Protein AF-A0A090HZE5-F1 (afdb_monomer_lite)

Secondary structure (DSSP, 8-state):
--HHHHHHHHHHHHHHHTTTS-HHHHHHHHHHHHHHHHHHHHHHHHHHHTT--HHHHHH--TT-HHHHHHHHHHHS----GGGSHHHHHHTGGG--HHHHHHHHHHHHHT--TTTHHHHTTTTHHHHHHGGGG-SSHHHHHHHHHHHHHHHTTS--SS-SSS-HHHHHHHHHHHHHHHH--S-SS-----HHHHHHHHHHHHHHHTTS---HHHHHHHH-TTS-EEETTHHHHHHHHHHHTTSPPPSTTEEEHHHHHHHTT---SHHHHHHHHHHHTT-

Foldseek 3Di:
DDLVVLLVLLVVLQVVQVVQAPSVLVLLQLLQLLVLQLLLLVLVVVCVVVVHDPVNLLPDDVVPVVVLVVSCVVSQFDFRSCLRLVNLVVCPVNRWPVSPLVRVVVGLVGGDPVCNLQAHCLCVSVNVCLCSCDVDRVSSRVSVVSSSVSSVPQPSNPPDQDDSLLSSSLSSVVVVVVVPPDDDQDDRDDPVNLLVVLVVLLVVCLPPDDDPVVVVLQPDLVAQAEDQAQVSVQSSVCSSVVHRDGSRRYDHVVSSCVSSCPPSHPVCVVVVVVVVVPD

Radius of gyration: 19.91 Å; chains: 1; bounding box: 54×41×53 Å

pLDDT: mean 74.25, std 17.81, range [28.12, 97.81]

Structure (mmCIF, N/CA/C/O backbone):
data_AF-A0A090HZE5-F1
#
_entry.id   AF-A0A090HZE5-F1
#
loop_
_atom_site.group_PDB
_atom_site.id
_atom_site.type_symbol
_atom_site.label_atom_id
_atom_site.label_alt_id
_atom_site.label_comp_id
_atom_site.label_asym_id
_atom_site.label_entity_id
_atom_site.label_seq_id
_atom_site.pdbx_PDB_ins_code
_atom_site.Cartn_x
_atom_site.Cartn_y
_atom_site.Cartn_z
_atom_site.occupancy
_atom_site.B_iso_or_equiv
_atom_site.auth_seq_id
_atom_site.auth_comp_id
_atom_site.auth_asym_id
_atom_site.auth_atom_id
_atom_site.pdbx_PDB_model_num
ATOM 1 N N . MET A 1 1 ? -8.170 -15.089 1.688 1.00 79.19 1 MET A N 1
ATOM 2 C CA . MET A 1 1 ? -7.071 -15.555 2.566 1.00 79.19 1 MET A CA 1
ATOM 3 C C . MET A 1 1 ? -7.445 -15.169 3.982 1.00 79.19 1 MET A C 1
ATOM 5 O O . MET A 1 1 ? -7.789 -14.020 4.181 1.00 79.19 1 MET A O 1
ATOM 9 N N . ASN A 1 2 ? -7.430 -16.083 4.950 1.00 84.62 2 ASN A N 1
ATOM 10 C CA . ASN A 1 2 ? -7.846 -15.730 6.315 1.00 84.62 2 ASN A CA 1
ATOM 11 C C . ASN A 1 2 ? -6.721 -15.022 7.108 1.00 84.62 2 ASN A C 1
ATOM 13 O O . ASN A 1 2 ? -5.552 -15.048 6.714 1.00 84.62 2 ASN A O 1
ATOM 17 N N . LYS A 1 3 ? -7.063 -14.429 8.264 1.00 81.06 3 LYS A N 1
ATOM 18 C CA . LYS A 1 3 ? -6.112 -13.715 9.144 1.00 81.06 3 LYS A CA 1
ATOM 19 C C . LYS A 1 3 ? -4.890 -14.553 9.547 1.00 81.06 3 LYS A C 1
ATOM 21 O O . LYS A 1 3 ? -3.784 -14.027 9.606 1.00 81.06 3 LYS A O 1
ATOM 26 N N . GLN A 1 4 ? -5.056 -15.857 9.785 1.00 84.38 4 GLN A N 1
ATOM 27 C CA . GLN A 1 4 ? -3.944 -16.746 10.154 1.00 84.38 4 GLN A CA 1
ATOM 28 C C . GLN A 1 4 ? -2.976 -16.973 8.985 1.00 84.38 4 GLN A C 1
ATOM 30 O O . GLN A 1 4 ? -1.761 -16.889 9.155 1.00 84.38 4 GLN A O 1
ATOM 35 N N . GLN A 1 5 ? -3.503 -17.209 7.783 1.00 85.50 5 GLN A N 1
ATOM 36 C CA . GLN A 1 5 ? -2.708 -17.341 6.559 1.00 85.50 5 GLN A CA 1
ATOM 37 C C . GLN A 1 5 ? -1.977 -16.034 6.221 1.00 85.50 5 GLN A C 1
ATOM 39 O O . GLN A 1 5 ? -0.821 -16.062 5.791 1.00 85.50 5 GLN A O 1
ATOM 44 N N . LEU A 1 6 ? -2.626 -14.890 6.459 1.00 84.25 6 LEU A N 1
ATOM 45 C CA . LEU A 1 6 ? -2.027 -13.569 6.299 1.00 84.25 6 LEU A CA 1
ATOM 46 C C . LEU A 1 6 ? -0.879 -13.341 7.282 1.00 84.25 6 LEU A C 1
ATOM 48 O O . LEU A 1 6 ? 0.218 -12.995 6.854 1.00 84.25 6 LEU A O 1
ATOM 52 N N . ALA A 1 7 ? -1.095 -13.623 8.568 1.00 82.25 7 ALA A N 1
ATOM 53 C CA . ALA A 1 7 ? -0.051 -13.579 9.587 1.00 82.25 7 ALA A CA 1
ATOM 54 C C . ALA A 1 7 ? 1.150 -14.469 9.218 1.00 82.25 7 ALA A C 1
ATOM 56 O O . ALA A 1 7 ? 2.285 -14.001 9.246 1.00 82.25 7 ALA A O 1
ATOM 57 N N . SER A 1 8 ? 0.908 -15.714 8.783 1.00 83.81 8 SER A N 1
ATOM 58 C CA . SER A 1 8 ? 1.975 -16.623 8.330 1.00 83.81 8 SER A CA 1
ATOM 59 C C . SER A 1 8 ? 2.759 -16.047 7.154 1.00 83.81 8 SER A C 1
ATOM 61 O O . SER A 1 8 ? 3.985 -16.055 7.168 1.00 83.81 8 SER A O 1
ATOM 63 N N . THR A 1 9 ? 2.067 -15.481 6.162 1.00 82.62 9 THR A N 1
ATOM 64 C CA . THR A 1 9 ? 2.709 -14.874 4.986 1.00 82.62 9 THR A CA 1
ATOM 65 C C . THR A 1 9 ? 3.598 -13.690 5.387 1.00 82.62 9 THR A C 1
ATOM 67 O O . THR A 1 9 ? 4.729 -13.561 4.913 1.00 82.62 9 THR A O 1
ATOM 70 N N . ILE A 1 10 ? 3.129 -12.842 6.306 1.00 79.56 10 ILE A N 1
ATOM 71 C CA . ILE A 1 10 ? 3.909 -11.715 6.835 1.00 79.56 10 ILE A CA 1
ATOM 72 C C . ILE A 1 10 ? 5.110 -12.216 7.656 1.00 79.56 10 ILE A C 1
ATOM 74 O O . ILE A 1 10 ? 6.215 -11.687 7.522 1.00 79.56 10 ILE A O 1
ATOM 78 N N . TRP A 1 11 ? 4.928 -13.260 8.470 1.00 79.06 11 TRP A N 1
ATOM 79 C CA . TRP A 1 11 ? 5.998 -13.873 9.264 1.00 79.06 11 TRP A CA 1
ATOM 80 C C . TRP A 1 11 ? 7.085 -14.511 8.397 1.00 79.06 11 TRP A C 1
ATOM 82 O O . TRP A 1 11 ? 8.272 -14.279 8.625 1.00 79.06 11 TRP A O 1
ATOM 92 N N . GLU A 1 12 ? 6.693 -15.274 7.374 1.00 78.06 12 GLU A N 1
ATOM 93 C CA . GLU A 1 12 ? 7.595 -15.843 6.365 1.00 78.06 12 GLU A CA 1
ATOM 94 C C . GLU A 1 12 ? 8.448 -14.745 5.727 1.00 78.06 12 GLU A C 1
ATOM 96 O O . GLU A 1 12 ? 9.670 -14.880 5.627 1.00 78.06 12 GLU 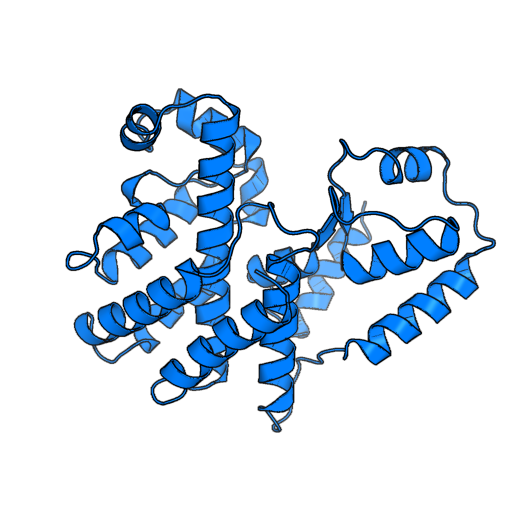A O 1
ATOM 101 N N . SER A 1 13 ? 7.806 -13.628 5.378 1.00 74.69 13 SER A N 1
ATOM 102 C CA . SER A 1 13 ? 8.481 -12.459 4.817 1.00 74.69 13 SER A CA 1
ATOM 103 C C . SER A 1 13 ? 9.531 -11.894 5.769 1.00 74.69 13 SER A C 1
ATOM 105 O O . SER A 1 13 ? 10.680 -11.668 5.382 1.00 74.69 13 SER A O 1
ATOM 107 N N . ALA A 1 14 ? 9.149 -11.725 7.038 1.00 70.44 14 ALA A N 1
ATOM 108 C CA . ALA A 1 14 ? 10.021 -11.189 8.073 1.00 70.44 14 ALA A CA 1
ATOM 109 C C . ALA A 1 14 ? 11.241 -12.079 8.319 1.00 70.44 14 ALA A C 1
ATOM 111 O O . ALA A 1 14 ? 12.367 -11.584 8.386 1.00 70.44 14 ALA A O 1
ATOM 112 N N . ASN A 1 15 ? 11.048 -13.395 8.387 1.00 74.25 15 ASN A N 1
ATOM 113 C CA . ASN A 1 15 ? 12.137 -14.334 8.644 1.00 74.25 15 ASN A CA 1
ATOM 114 C C . ASN A 1 15 ? 13.168 -14.381 7.513 1.00 74.25 15 ASN A C 1
ATOM 116 O O . ASN A 1 15 ? 14.365 -14.457 7.790 1.00 74.25 15 ASN A O 1
ATOM 120 N N . GLN A 1 16 ? 12.741 -14.295 6.249 1.00 71.50 16 GLN A N 1
ATOM 121 C CA . GLN A 1 16 ? 13.677 -14.290 5.118 1.00 71.50 16 GLN A CA 1
ATOM 122 C C . GLN A 1 16 ? 14.602 -13.065 5.129 1.00 71.50 16 GLN A C 1
ATOM 124 O O . GLN A 1 16 ? 15.769 -13.156 4.735 1.00 71.50 16 GLN A O 1
ATOM 129 N N . MET A 1 17 ? 14.096 -11.931 5.609 1.00 67.81 17 MET A N 1
ATOM 130 C CA . MET A 1 17 ? 14.794 -10.646 5.586 1.00 67.81 17 MET A CA 1
ATOM 131 C C . MET A 1 17 ? 15.622 -10.376 6.851 1.00 67.81 17 MET A C 1
ATOM 133 O O . MET A 1 17 ? 16.654 -9.709 6.770 1.00 67.81 17 MET A O 1
ATOM 137 N N . ARG A 1 18 ? 15.253 -10.975 7.994 1.00 63.84 18 ARG A N 1
ATOM 138 C CA . ARG A 1 18 ? 15.929 -10.810 9.298 1.00 63.84 18 ARG A CA 1
ATOM 139 C C . ARG A 1 18 ? 17.399 -11.249 9.314 1.00 63.84 18 ARG A C 1
ATOM 141 O O . ARG A 1 18 ? 18.150 -10.824 10.180 1.00 63.84 18 ARG A O 1
ATOM 148 N N . SER A 1 19 ? 17.822 -12.086 8.366 1.00 62.78 19 SER A N 1
ATOM 149 C CA . SER A 1 19 ? 19.229 -12.500 8.234 1.00 62.78 19 SER A CA 1
ATOM 150 C C . SER A 1 19 ? 20.140 -11.432 7.614 1.00 62.78 19 SER A C 1
ATOM 152 O O . SER A 1 19 ? 21.358 -11.591 7.640 1.00 62.78 19 SER A O 1
ATOM 154 N N . LYS A 1 20 ? 19.570 -10.370 7.026 1.00 63.84 20 LYS A N 1
ATOM 155 C CA . LYS A 1 20 ? 20.299 -9.395 6.195 1.00 63.84 20 LYS A CA 1
ATOM 156 C C . LYS A 1 20 ? 20.128 -7.947 6.638 1.00 63.84 20 LYS A C 1
ATOM 158 O O . LYS A 1 20 ? 20.950 -7.120 6.268 1.00 63.84 20 LYS A O 1
ATOM 163 N N . ILE A 1 21 ? 19.057 -7.649 7.368 1.00 67.75 21 ILE A N 1
ATOM 164 C CA . ILE A 1 21 ? 18.665 -6.298 7.775 1.00 67.75 21 ILE A CA 1
ATOM 165 C C . ILE A 1 21 ? 18.292 -6.344 9.256 1.00 67.75 21 ILE A C 1
ATOM 167 O O . ILE A 1 21 ? 17.693 -7.324 9.714 1.00 67.75 21 ILE A O 1
ATOM 171 N N . GLU A 1 22 ? 18.629 -5.295 10.008 1.00 65.00 22 GLU A N 1
ATOM 172 C CA . GLU A 1 22 ? 18.158 -5.160 11.385 1.00 65.00 22 GLU A CA 1
ATOM 173 C C . GLU A 1 22 ? 16.622 -5.173 11.435 1.00 65.00 22 GLU A C 1
ATOM 175 O O . GLU A 1 22 ? 15.941 -4.574 10.601 1.00 65.00 22 GLU A O 1
ATOM 180 N N . ALA A 1 23 ? 16.050 -5.854 12.435 1.00 61.22 23 ALA A N 1
ATOM 181 C CA . ALA A 1 23 ? 14.599 -6.040 12.531 1.00 61.22 23 ALA A CA 1
ATOM 182 C C . ALA A 1 23 ? 13.823 -4.709 12.527 1.00 61.22 23 ALA A C 1
ATOM 184 O O . ALA A 1 23 ? 12.743 -4.635 11.948 1.00 61.22 23 ALA A O 1
ATOM 185 N N . ARG A 1 24 ? 14.395 -3.653 13.118 1.00 62.69 24 ARG A N 1
ATOM 186 C CA . ARG A 1 24 ? 13.799 -2.313 13.156 1.00 62.69 24 ARG A CA 1
ATOM 187 C C . ARG A 1 24 ? 13.670 -1.690 11.768 1.00 62.69 24 ARG A C 1
ATOM 189 O O . ARG A 1 24 ? 12.606 -1.193 11.433 1.00 62.69 24 ARG A O 1
ATOM 196 N N . GLU A 1 25 ? 14.718 -1.766 10.956 1.00 67.62 25 GLU A N 1
ATOM 197 C CA . GLU A 1 25 ? 14.717 -1.193 9.605 1.00 67.62 25 GLU A CA 1
ATOM 198 C C . GLU A 1 25 ? 13.803 -1.987 8.666 1.00 67.62 25 GLU A C 1
ATOM 200 O O . GLU A 1 25 ? 13.153 -1.426 7.787 1.00 67.62 25 GLU A O 1
ATOM 205 N N . TYR A 1 26 ? 13.683 -3.299 8.896 1.00 71.44 26 TYR A N 1
ATOM 206 C CA . TYR A 1 26 ? 12.757 -4.142 8.152 1.00 71.44 26 TYR A CA 1
ATOM 207 C C . TYR A 1 26 ? 11.291 -3.696 8.286 1.00 71.44 26 TYR A C 1
ATOM 209 O O . TYR A 1 26 ? 10.578 -3.745 7.283 1.00 71.44 26 TYR A O 1
ATOM 217 N N . LYS A 1 27 ? 10.856 -3.235 9.475 1.00 72.19 27 LYS A N 1
ATOM 218 C CA . LYS A 1 27 ? 9.498 -2.701 9.719 1.00 72.19 27 LYS A CA 1
ATOM 219 C C . LYS A 1 27 ? 9.140 -1.629 8.695 1.00 72.19 27 LYS A C 1
ATOM 221 O O . LYS A 1 27 ? 8.096 -1.714 8.051 1.00 72.19 27 LYS A O 1
ATOM 226 N N . ASP A 1 28 ? 10.030 -0.661 8.531 1.00 72.06 28 ASP A N 1
ATOM 227 C CA . ASP A 1 28 ? 9.786 0.505 7.691 1.00 72.06 28 ASP A CA 1
ATOM 228 C C . ASP A 1 28 ? 9.716 0.109 6.207 1.00 72.06 28 ASP A C 1
ATOM 230 O O . ASP A 1 28 ? 8.887 0.629 5.458 1.00 72.06 28 ASP A O 1
ATOM 234 N N . PHE A 1 29 ? 10.505 -0.892 5.790 1.00 79.00 29 PHE A N 1
ATOM 235 C CA . PHE A 1 29 ? 10.454 -1.432 4.429 1.00 79.00 29 PHE A CA 1
ATOM 236 C C . PHE A 1 29 ? 9.165 -2.176 4.131 1.00 79.00 29 PHE A C 1
ATOM 238 O O . PHE A 1 29 ? 8.492 -1.865 3.147 1.00 79.00 29 PHE A O 1
ATOM 245 N N . ILE A 1 30 ? 8.821 -3.174 4.949 1.00 80.25 30 ILE A N 1
ATOM 246 C CA . ILE A 1 30 ? 7.638 -3.990 4.677 1.00 80.25 30 ILE A CA 1
ATOM 247 C C . ILE A 1 30 ? 6.372 -3.135 4.705 1.00 80.25 30 ILE A C 1
ATOM 249 O O . ILE A 1 30 ? 5.533 -3.295 3.824 1.00 80.25 30 ILE A O 1
ATOM 253 N N . LEU A 1 31 ? 6.265 -2.190 5.644 1.00 78.06 31 LEU A N 1
ATOM 254 C CA . LEU A 1 31 ? 5.149 -1.253 5.675 1.00 78.06 31 LEU A CA 1
ATOM 255 C C . LEU A 1 31 ? 5.122 -0.411 4.395 1.00 78.06 31 LEU A C 1
ATOM 257 O O . LEU A 1 31 ? 4.125 -0.449 3.678 1.00 78.06 31 LEU A O 1
ATOM 261 N N . GLY A 1 32 ? 6.221 0.256 4.036 1.00 83.81 32 GLY A N 1
ATOM 262 C CA . GLY A 1 32 ? 6.264 1.086 2.831 1.00 83.81 32 GLY A CA 1
ATOM 263 C C . GLY A 1 32 ? 5.839 0.340 1.556 1.00 83.81 32 GLY A C 1
ATOM 264 O O . GLY A 1 32 ? 4.992 0.828 0.811 1.00 83.81 32 GLY A O 1
ATOM 265 N N . PHE A 1 33 ? 6.353 -0.875 1.327 1.00 89.31 33 PHE A N 1
ATOM 266 C CA . PHE A 1 33 ? 5.977 -1.678 0.154 1.00 89.31 33 PHE A CA 1
ATOM 267 C C . PHE A 1 33 ? 4.519 -2.156 0.186 1.00 89.31 33 PHE A C 1
ATOM 269 O O . PHE A 1 33 ? 3.863 -2.195 -0.856 1.00 89.31 33 PHE A O 1
ATOM 276 N N . ILE A 1 34 ? 4.000 -2.532 1.358 1.00 86.19 34 ILE A N 1
ATOM 277 C CA . ILE A 1 34 ? 2.600 -2.949 1.510 1.00 86.19 34 ILE A CA 1
ATOM 278 C C . ILE A 1 34 ? 1.661 -1.779 1.238 1.00 86.19 34 ILE A C 1
ATOM 280 O O . ILE A 1 34 ? 0.638 -1.960 0.576 1.00 86.19 34 ILE A O 1
ATOM 284 N N . PHE A 1 35 ? 2.016 -0.586 1.705 1.00 84.81 35 PHE A N 1
ATOM 285 C CA . PHE A 1 35 ? 1.233 0.608 1.438 1.00 84.81 35 PHE A CA 1
ATOM 286 C C . PHE A 1 35 ? 1.238 0.987 -0.030 1.00 84.81 35 PHE A C 1
ATOM 288 O O . PHE A 1 35 ? 0.184 1.244 -0.601 1.00 84.81 35 PHE A O 1
ATOM 295 N N . TYR A 1 36 ? 2.415 0.953 -0.657 1.00 91.81 36 TYR A N 1
ATOM 296 C CA . TYR A 1 36 ? 2.532 1.220 -2.081 1.00 91.81 36 TYR A CA 1
ATOM 297 C C . TYR A 1 36 ? 1.657 0.255 -2.892 1.00 91.81 36 TYR A C 1
ATOM 299 O O . TYR A 1 36 ? 0.896 0.681 -3.759 1.00 91.81 36 TYR A O 1
ATOM 307 N N . LYS A 1 37 ? 1.672 -1.043 -2.546 1.00 91.50 37 LYS A N 1
ATOM 308 C CA . LYS A 1 37 ? 0.746 -2.025 -3.131 1.00 91.50 37 LYS A CA 1
ATOM 309 C C . LYS A 1 37 ? -0.714 -1.643 -2.898 1.00 91.50 37 LYS A C 1
ATOM 311 O O . LYS A 1 37 ? -1.510 -1.751 -3.821 1.00 91.50 37 LYS A O 1
ATOM 316 N N . TYR A 1 38 ? -1.078 -1.233 -1.685 1.00 86.94 38 TYR A N 1
ATOM 317 C CA . TYR A 1 38 ? -2.448 -0.833 -1.372 1.00 86.94 38 TYR A CA 1
ATOM 318 C C . TYR A 1 38 ? -2.918 0.342 -2.243 1.00 86.94 38 TYR A C 1
ATOM 320 O O . TYR A 1 38 ? -4.012 0.262 -2.801 1.00 86.94 38 TYR A O 1
ATOM 328 N N . LEU A 1 39 ? -2.097 1.388 -2.394 1.00 88.94 39 LEU A N 1
ATOM 329 C CA . LEU A 1 39 ? -2.416 2.532 -3.253 1.00 88.94 39 LEU A CA 1
ATOM 330 C C . LEU A 1 39 ? -2.537 2.106 -4.720 1.00 88.94 39 LEU A C 1
ATOM 332 O O . LEU A 1 39 ? -3.559 2.352 -5.354 1.00 88.94 39 LEU A O 1
ATOM 336 N N . SER A 1 40 ? -1.553 1.357 -5.219 1.00 93.44 40 SER A N 1
ATOM 337 C CA . SER A 1 40 ? -1.561 0.842 -6.590 1.00 93.44 40 SER A CA 1
ATOM 338 C C . SER A 1 40 ? -2.791 -0.032 -6.884 1.00 93.44 40 SER A C 1
ATOM 340 O O . SER A 1 40 ? -3.460 0.156 -7.897 1.00 93.44 40 SER A O 1
ATOM 342 N N . ASP A 1 41 ? -3.165 -0.940 -5.979 1.00 89.69 41 ASP A N 1
ATOM 343 C CA . ASP A 1 41 ? -4.353 -1.788 -6.140 1.00 89.69 41 ASP A CA 1
ATOM 344 C C . ASP A 1 41 ? -5.666 -0.996 -5.987 1.00 89.69 41 ASP A C 1
ATOM 346 O O . ASP A 1 41 ? -6.689 -1.359 -6.577 1.00 89.69 41 ASP A O 1
ATOM 350 N N . LYS A 1 42 ? -5.687 0.068 -5.170 1.00 86.56 42 LYS A N 1
ATOM 351 C CA . LYS A 1 42 ? -6.835 0.985 -5.066 1.00 86.56 42 LYS A CA 1
ATOM 352 C C . LYS A 1 42 ? -7.052 1.712 -6.391 1.00 86.56 42 LYS A C 1
ATOM 354 O O . LYS A 1 42 ? -8.184 1.738 -6.868 1.00 86.56 42 LYS A O 1
ATOM 359 N N . GLU A 1 43 ? -5.988 2.210 -7.005 1.00 91.56 43 GLU A N 1
ATOM 360 C CA . GLU A 1 43 ? -6.046 2.887 -8.299 1.00 91.56 43 GLU A CA 1
ATOM 361 C C . GLU A 1 43 ? -6.486 1.945 -9.430 1.00 91.56 43 GLU A C 1
ATOM 363 O O . GLU A 1 43 ? -7.441 2.238 -10.145 1.00 91.56 43 GLU A O 1
ATOM 368 N N . VAL A 1 44 ? -5.925 0.733 -9.509 1.00 91.12 44 VAL A N 1
ATOM 369 C CA . VAL A 1 44 ? -6.365 -0.273 -10.496 1.00 91.12 44 VAL A CA 1
ATOM 370 C C . VAL A 1 44 ? -7.845 -0.636 -10.325 1.00 91.12 44 VAL A C 1
ATOM 372 O O . VAL A 1 44 ? -8.556 -0.853 -11.308 1.00 91.12 44 VAL A O 1
ATOM 375 N N . ARG A 1 45 ? -8.347 -0.713 -9.086 1.00 87.88 45 ARG A N 1
ATOM 376 C CA . ARG A 1 45 ? -9.784 -0.927 -8.839 1.00 87.88 45 ARG A CA 1
ATOM 377 C C . ARG A 1 45 ? -10.624 0.266 -9.260 1.00 87.88 45 ARG A C 1
ATOM 379 O O . ARG A 1 45 ? -11.719 0.055 -9.774 1.00 87.88 45 ARG A O 1
ATOM 386 N N . PHE A 1 46 ? -10.129 1.482 -9.058 1.00 87.00 46 PHE A N 1
ATOM 387 C CA . PHE A 1 46 ? -10.785 2.687 -9.543 1.00 87.00 46 PHE A CA 1
ATOM 388 C C . PHE A 1 46 ? -10.891 2.671 -11.074 1.00 87.00 46 PHE A C 1
ATOM 390 O O . PHE A 1 46 ? -11.984 2.851 -11.599 1.00 87.00 46 PHE A O 1
ATOM 397 N N . PHE A 1 47 ? -9.826 2.317 -11.797 1.00 90.19 47 PHE A N 1
ATOM 398 C CA . PHE A 1 47 ? -9.890 2.159 -13.257 1.00 90.19 47 PHE A CA 1
ATOM 399 C C . PHE A 1 47 ? -10.931 1.121 -13.683 1.00 90.19 47 PHE A C 1
ATOM 401 O O . PHE A 1 47 ? -11.783 1.388 -14.532 1.00 90.19 47 PHE A O 1
ATOM 408 N N . LYS A 1 48 ? -10.933 -0.046 -13.031 1.00 88.88 48 LYS A N 1
ATOM 409 C CA . LYS A 1 48 ? -11.911 -1.106 -13.311 1.00 88.88 48 LYS A CA 1
ATOM 410 C C . LYS A 1 48 ? -13.347 -0.686 -13.003 1.00 88.88 48 LYS A C 1
ATOM 412 O O . LYS A 1 48 ? -14.246 -1.047 -13.756 1.00 88.88 48 LYS A O 1
ATOM 417 N N . SER A 1 49 ? -13.587 0.076 -11.934 1.00 87.00 49 SER A N 1
ATOM 418 C CA . SER A 1 49 ? -14.934 0.555 -11.589 1.00 87.00 49 SER A CA 1
ATOM 419 C C . SER A 1 49 ? -15.456 1.608 -12.570 1.00 87.00 49 SER A C 1
ATOM 421 O O . SER A 1 49 ? -16.667 1.754 -12.721 1.00 87.00 49 SER A O 1
ATOM 423 N N . LYS A 1 50 ? -14.554 2.291 -13.284 1.00 89.50 50 LYS A N 1
ATOM 424 C CA . LYS A 1 50 ? -14.869 3.173 -14.415 1.00 89.50 50 LYS A CA 1
ATOM 425 C C . LYS A 1 50 ? -14.990 2.436 -15.753 1.00 89.50 50 LYS A C 1
ATOM 427 O O . LYS A 1 50 ? -15.299 3.067 -16.755 1.00 89.50 50 LYS A O 1
ATOM 432 N N . GLY A 1 51 ? -14.804 1.115 -15.766 1.00 88.56 51 GLY A N 1
ATOM 433 C CA . GLY A 1 51 ? -14.976 0.277 -16.952 1.00 88.56 51 GLY A CA 1
ATOM 434 C C . GLY A 1 51 ? -13.785 0.272 -17.909 1.00 88.56 51 GLY A C 1
ATOM 435 O O . GLY A 1 51 ? -13.946 -0.177 -19.040 1.00 88.56 51 GLY A O 1
ATOM 436 N N . LEU A 1 52 ? -12.608 0.742 -17.479 1.00 88.25 52 LEU A N 1
ATOM 437 C CA . LEU A 1 52 ? -11.412 0.716 -18.318 1.00 88.25 52 LEU A CA 1
ATOM 438 C C . LEU A 1 52 ? -10.944 -0.719 -18.562 1.00 88.25 52 LEU A C 1
ATOM 440 O O . LEU A 1 52 ? -10.907 -1.551 -17.645 1.00 88.25 52 LEU A O 1
ATOM 444 N N . SER A 1 53 ? -10.548 -0.989 -19.803 1.00 90.12 53 SER A N 1
ATOM 445 C CA . SER A 1 53 ? -9.903 -2.239 -20.174 1.00 90.12 53 SER A CA 1
ATOM 446 C C . SER A 1 53 ? -8.451 -2.274 -19.691 1.00 90.12 53 SER A C 1
ATOM 448 O O . SER A 1 53 ? -7.865 -1.274 -19.277 1.00 90.12 53 SER A O 1
ATOM 450 N N . GLN A 1 54 ? -7.839 -3.456 -19.751 1.00 86.44 54 GLN A N 1
ATOM 451 C CA . GLN A 1 54 ? -6.421 -3.603 -19.430 1.00 86.44 54 GLN A CA 1
ATOM 452 C C . GLN A 1 54 ? -5.531 -2.799 -20.396 1.00 86.44 54 GLN A C 1
ATOM 454 O O . GLN A 1 54 ? -4.486 -2.317 -19.974 1.00 86.44 54 GLN A O 1
ATOM 459 N N . GLU A 1 55 ? -5.942 -2.661 -21.660 1.00 87.69 55 GLU A N 1
ATOM 460 C CA . GLU A 1 55 ? -5.216 -1.910 -22.693 1.00 87.69 55 GLU A CA 1
ATOM 461 C C . GLU A 1 55 ? -5.253 -0.406 -22.406 1.00 87.69 55 GLU A C 1
ATOM 463 O O . GLU A 1 55 ? -4.207 0.239 -22.436 1.00 87.69 55 GLU A O 1
ATOM 468 N N . ASP A 1 56 ? -6.416 0.114 -22.001 1.00 86.75 56 ASP A N 1
ATOM 469 C CA . ASP A 1 56 ? -6.568 1.523 -21.616 1.00 86.75 56 ASP A CA 1
ATOM 470 C C . ASP A 1 56 ? -5.652 1.861 -20.431 1.00 86.75 56 ASP A C 1
ATOM 472 O O . ASP A 1 56 ? -4.891 2.826 -20.473 1.00 86.75 56 ASP A O 1
ATOM 476 N N . ILE A 1 57 ? -5.644 1.003 -19.402 1.00 86.69 57 ILE A N 1
ATOM 477 C CA . ILE A 1 57 ? -4.797 1.172 -18.209 1.00 86.69 57 ILE A CA 1
ATOM 478 C C . ILE A 1 57 ? -3.308 1.203 -18.571 1.00 86.69 57 ILE A C 1
ATOM 480 O O . ILE A 1 57 ? -2.554 1.937 -17.944 1.00 86.69 57 ILE A O 1
ATOM 484 N N . ILE A 1 58 ? -2.874 0.418 -19.563 1.00 88.19 58 ILE A N 1
ATOM 485 C CA . ILE A 1 58 ? -1.472 0.399 -20.014 1.00 88.19 58 ILE A CA 1
ATOM 486 C C . ILE A 1 58 ? -1.086 1.719 -20.685 1.00 88.19 58 ILE A C 1
ATOM 488 O O . ILE A 1 58 ? 0.054 2.161 -20.546 1.00 88.19 58 ILE A O 1
ATOM 492 N N . SER A 1 59 ? -2.014 2.332 -21.422 1.00 85.38 59 SER A N 1
ATOM 493 C CA . SER A 1 59 ? -1.762 3.587 -22.137 1.00 85.38 59 SER A CA 1
ATOM 494 C C . SER A 1 59 ? -1.775 4.831 -21.250 1.00 85.38 59 SER A C 1
ATOM 496 O O . SER A 1 59 ? -1.218 5.851 -21.644 1.00 85.38 59 SER A O 1
ATOM 498 N N . ILE A 1 60 ? -2.364 4.742 -20.056 1.00 83.06 60 ILE A N 1
ATOM 499 C CA . ILE A 1 60 ? -2.500 5.870 -19.135 1.00 83.06 60 ILE A CA 1
ATOM 500 C C . ILE A 1 60 ? -1.164 6.177 -18.449 1.00 83.06 60 ILE A C 1
ATOM 502 O O . ILE A 1 60 ? -0.559 5.340 -17.768 1.00 83.06 60 ILE A O 1
ATOM 506 N N . ASN A 1 61 ? -0.721 7.417 -18.616 1.00 85.25 61 ASN A N 1
ATOM 507 C CA . ASN A 1 61 ? 0.489 7.966 -18.022 1.00 85.25 61 ASN A CA 1
ATOM 508 C C . ASN A 1 61 ? 0.265 9.439 -17.632 1.00 85.25 61 ASN A C 1
ATOM 510 O O . ASN A 1 61 ? -0.854 9.940 -17.694 1.00 85.25 61 ASN A O 1
ATOM 514 N N . GLU A 1 62 ? 1.322 10.109 -17.180 1.00 79.19 62 GLU A N 1
ATOM 515 C CA . GLU A 1 62 ? 1.251 11.494 -16.695 1.00 79.19 62 GLU A CA 1
ATOM 516 C C . GLU A 1 62 ? 0.948 12.518 -17.799 1.00 79.19 62 GLU A C 1
ATOM 518 O O . GLU A 1 62 ? 0.430 13.589 -17.489 1.00 79.19 62 GLU A O 1
ATOM 523 N N . ASP A 1 63 ? 1.222 12.181 -19.064 1.00 82.38 63 ASP A N 1
ATOM 524 C CA . ASP A 1 63 ? 0.970 13.043 -20.224 1.00 82.38 63 ASP A CA 1
ATOM 525 C C . ASP A 1 63 ? -0.518 13.062 -20.626 1.00 82.38 63 ASP A C 1
ATOM 527 O O . ASP A 1 63 ? -0.955 13.954 -21.356 1.00 82.38 63 ASP A O 1
ATOM 531 N N . ASP A 1 64 ? -1.320 12.105 -20.142 1.00 83.38 64 ASP A N 1
ATOM 532 C CA . ASP A 1 64 ? -2.783 12.151 -20.230 1.00 83.38 64 ASP A CA 1
ATOM 533 C C . ASP A 1 64 ? -3.327 13.078 -19.130 1.00 83.38 64 ASP A C 1
ATOM 535 O O . ASP A 1 64 ? -3.877 12.630 -18.121 1.00 83.38 64 ASP A O 1
ATOM 539 N N . GLU A 1 65 ? -3.095 14.389 -19.288 1.00 81.56 65 GLU A N 1
ATOM 540 C CA . GLU A 1 65 ? -3.378 15.391 -18.250 1.00 81.56 65 GLU A CA 1
ATOM 541 C C . GLU A 1 65 ? -4.827 15.327 -17.753 1.00 81.56 65 GLU A C 1
ATOM 543 O O . GLU A 1 65 ? -5.053 15.381 -16.545 1.00 81.56 65 GLU A O 1
ATOM 548 N N . GLU A 1 66 ? -5.797 15.156 -18.658 1.00 83.69 66 GLU A N 1
ATOM 549 C CA . GLU A 1 66 ? -7.221 15.115 -18.314 1.00 83.69 66 GLU A CA 1
ATOM 550 C C . GLU A 1 66 ? -7.546 13.898 -17.440 1.00 83.69 66 GLU A C 1
ATOM 552 O O . GLU A 1 66 ? -8.193 14.027 -16.392 1.00 83.69 66 GLU A O 1
ATOM 557 N N . TYR A 1 67 ? -7.068 12.711 -17.823 1.00 83.25 67 TYR A N 1
ATOM 558 C CA . TYR A 1 67 ? -7.350 11.503 -17.059 1.00 83.25 67 TYR A CA 1
ATOM 559 C C . TYR A 1 67 ? -6.533 11.439 -15.764 1.00 83.25 67 TYR A C 1
ATOM 561 O O . TYR A 1 67 ? -7.077 11.118 -14.704 1.00 83.25 67 TYR A O 1
ATOM 569 N N . ALA A 1 68 ? -5.249 11.797 -15.807 1.00 85.81 68 ALA A N 1
ATOM 570 C CA . ALA A 1 68 ? -4.398 11.851 -14.625 1.00 85.81 68 ALA A CA 1
ATOM 571 C C . ALA A 1 68 ? -4.938 12.859 -13.595 1.00 85.81 68 ALA A C 1
ATOM 573 O O . ALA A 1 68 ? -4.979 12.561 -12.399 1.00 85.81 68 ALA A O 1
ATOM 574 N N . GLU A 1 69 ? -5.429 14.023 -14.035 1.00 88.00 69 GLU A N 1
ATOM 575 C CA . GLU A 1 69 ? -6.088 15.000 -13.162 1.00 88.00 69 GLU A CA 1
ATOM 576 C C . GLU A 1 69 ? -7.404 14.461 -12.596 1.00 88.00 69 GLU A C 1
ATOM 578 O O . GLU A 1 69 ? -7.662 14.596 -11.397 1.00 88.00 69 GLU A O 1
ATOM 583 N N . TYR A 1 70 ? -8.215 13.779 -13.407 1.00 88.00 70 TYR A N 1
ATOM 584 C CA . TYR A 1 70 ? -9.428 13.127 -12.920 1.00 88.00 70 TYR A CA 1
ATOM 585 C C . TYR A 1 70 ? -9.132 12.120 -11.799 1.00 88.00 70 TYR A C 1
ATOM 587 O O . TYR A 1 70 ? -9.821 12.104 -10.775 1.00 88.00 70 TYR A O 1
ATOM 595 N N . VAL A 1 71 ? -8.092 11.301 -11.953 1.00 88.31 71 VAL A N 1
ATOM 596 C CA . VAL A 1 71 ? -7.693 10.309 -10.944 1.00 88.31 71 VAL A CA 1
ATOM 597 C C . VAL A 1 71 ? -7.175 10.996 -9.684 1.00 88.31 71 VAL A C 1
ATOM 599 O O . VAL A 1 71 ? -7.654 10.679 -8.591 1.00 88.31 71 VAL A O 1
ATOM 602 N N . ARG A 1 72 ? -6.300 11.999 -9.827 1.00 88.06 72 ARG A N 1
ATOM 603 C CA . ARG A 1 72 ? -5.807 12.835 -8.720 1.00 88.06 72 ARG A CA 1
ATOM 604 C C . ARG A 1 72 ? -6.947 13.474 -7.928 1.00 88.06 72 ARG A C 1
ATOM 606 O O . ARG A 1 72 ? -6.945 13.395 -6.705 1.00 88.06 72 ARG A O 1
ATOM 613 N N . ASN A 1 73 ? -7.972 13.993 -8.597 1.00 83.12 73 ASN A N 1
ATOM 614 C CA . ASN A 1 73 ? -9.136 14.595 -7.943 1.00 83.12 73 ASN A CA 1
ATOM 615 C C . ASN A 1 73 ? -9.989 13.589 -7.149 1.00 83.12 73 ASN A C 1
ATOM 617 O O . ASN A 1 73 ? -10.657 13.970 -6.190 1.00 83.12 73 ASN A O 1
ATOM 621 N N . ASN A 1 74 ? -9.993 12.309 -7.535 1.00 82.19 74 ASN A N 1
ATOM 622 C CA . ASN A 1 74 ? -10.800 11.277 -6.873 1.00 82.19 74 ASN A CA 1
ATOM 623 C C . ASN A 1 74 ? -10.020 10.492 -5.805 1.00 82.19 74 ASN A C 1
ATOM 625 O O . ASN A 1 74 ? -10.606 10.058 -4.813 1.00 82.19 74 ASN A O 1
ATOM 629 N N . LEU A 1 75 ? -8.721 10.263 -6.010 1.00 82.19 75 LEU A N 1
ATOM 630 C CA . LEU A 1 75 ? -7.882 9.434 -5.136 1.00 82.19 75 LEU A CA 1
ATOM 631 C C . LEU A 1 75 ? -6.846 10.236 -4.337 1.00 82.19 75 LEU A C 1
ATOM 633 O O . LEU A 1 75 ? -6.312 9.721 -3.352 1.00 82.19 75 LEU A O 1
ATOM 637 N N . GLY A 1 76 ? -6.577 11.478 -4.740 1.00 83.00 76 GLY A N 1
ATOM 638 C CA . GLY A 1 76 ? -5.566 12.376 -4.181 1.00 83.00 76 GLY A CA 1
ATOM 639 C C . GLY A 1 76 ? -4.151 12.172 -4.728 1.00 83.00 76 GLY A C 1
ATOM 640 O O . GLY A 1 76 ? -3.255 12.941 -4.393 1.00 83.00 76 GLY A O 1
ATOM 641 N N . TYR A 1 77 ? -3.942 11.156 -5.563 1.00 90.50 77 TYR A N 1
ATOM 642 C CA . TYR A 1 77 ? -2.677 10.827 -6.219 1.00 90.50 77 TYR A CA 1
ATOM 643 C C . TYR A 1 77 ? -2.946 10.130 -7.556 1.00 90.50 77 TYR A C 1
ATOM 645 O O . TYR A 1 77 ? -4.084 9.755 -7.844 1.00 90.50 77 TYR A O 1
ATOM 653 N N . PHE A 1 78 ? -1.888 9.932 -8.336 1.00 94.88 78 PHE A N 1
ATOM 654 C CA . PHE A 1 78 ? -1.890 9.116 -9.545 1.00 94.88 78 PHE A CA 1
ATOM 655 C C . PHE A 1 78 ? -0.593 8.298 -9.638 1.00 94.88 78 PHE A C 1
ATOM 657 O O . PHE A 1 78 ? 0.482 8.796 -9.292 1.00 94.88 78 PHE A O 1
ATOM 664 N N . ILE A 1 79 ? -0.690 7.040 -10.075 1.00 95.31 79 ILE A N 1
ATOM 665 C CA . ILE A 1 79 ? 0.435 6.124 -10.281 1.00 95.31 79 ILE A CA 1
ATOM 666 C C . ILE A 1 79 ? 0.399 5.638 -11.731 1.00 95.31 79 ILE A C 1
ATOM 668 O O . ILE A 1 79 ? -0.373 4.750 -12.090 1.00 95.31 79 ILE A O 1
ATOM 672 N N . SER A 1 80 ? 1.307 6.161 -12.556 1.00 94.44 80 SER A N 1
ATOM 673 C CA . SER A 1 80 ? 1.435 5.737 -13.953 1.00 94.44 80 SER A CA 1
ATOM 674 C C . SER A 1 80 ? 1.611 4.217 -14.086 1.00 94.44 80 SER A C 1
ATOM 676 O O . SER A 1 80 ? 2.149 3.541 -13.197 1.00 94.44 80 SER A O 1
ATOM 678 N N . TYR A 1 81 ? 1.181 3.658 -15.223 1.00 93.62 81 TYR A N 1
ATOM 679 C CA . TYR A 1 81 ? 1.187 2.209 -15.437 1.00 93.62 81 TYR A CA 1
ATOM 680 C C . TYR A 1 81 ? 2.544 1.555 -15.143 1.00 93.62 81 TYR A C 1
ATOM 682 O O . TYR A 1 81 ? 2.606 0.494 -14.520 1.00 93.62 81 TYR A O 1
ATOM 690 N N . GLU A 1 82 ? 3.646 2.186 -15.551 1.00 93.81 82 GLU A N 1
ATOM 691 C CA . GLU A 1 82 ? 5.000 1.665 -15.339 1.00 93.81 82 GLU A CA 1
ATOM 692 C C . GLU A 1 82 ? 5.417 1.577 -13.861 1.00 93.81 82 GLU A C 1
ATOM 694 O O . GLU A 1 82 ? 6.285 0.770 -13.501 1.00 93.81 82 GLU A O 1
ATOM 699 N N . HIS A 1 83 ? 4.778 2.377 -13.008 1.00 96.50 83 HIS A N 1
ATOM 700 C CA . HIS A 1 83 ? 5.029 2.463 -11.578 1.00 96.50 83 HIS A CA 1
ATOM 701 C C . HIS A 1 83 ? 4.073 1.597 -10.750 1.00 96.50 83 HIS A C 1
ATOM 703 O O . HIS A 1 83 ? 4.358 1.341 -9.582 1.00 96.50 83 HIS A O 1
ATOM 709 N N . LEU A 1 84 ? 3.002 1.053 -11.339 1.00 96.12 84 LEU A N 1
ATOM 710 C CA . LEU A 1 84 ? 2.097 0.150 -10.627 1.00 96.12 84 LEU A CA 1
ATOM 711 C C . LEU A 1 84 ? 2.833 -1.070 -10.050 1.00 96.12 84 LEU A C 1
ATOM 713 O O . LEU A 1 84 ? 3.712 -1.679 -10.670 1.00 96.12 84 LEU A O 1
ATOM 717 N N . PHE A 1 85 ? 2.388 -1.511 -8.872 1.00 95.81 85 PHE A N 1
ATOM 718 C CA . PHE A 1 85 ? 2.930 -2.691 -8.200 1.00 95.81 85 PHE A CA 1
ATOM 719 C C . PHE A 1 85 ? 2.757 -3.963 -9.049 1.00 95.81 85 PHE A C 1
ATOM 721 O O . PHE A 1 85 ? 3.634 -4.830 -9.074 1.00 95.81 85 PHE A O 1
ATOM 728 N N . SER A 1 86 ? 1.645 -4.074 -9.785 1.00 94.69 86 SER A N 1
ATOM 729 C CA . SER A 1 86 ? 1.413 -5.151 -10.758 1.00 94.69 86 SER A CA 1
ATOM 730 C C . SER A 1 86 ? 2.448 -5.144 -11.886 1.00 94.69 86 SER A C 1
ATOM 732 O O . SER A 1 86 ? 2.922 -6.210 -12.285 1.00 94.69 86 SER A O 1
ATOM 734 N N . THR A 1 87 ? 2.860 -3.965 -12.346 1.00 95.75 87 THR A N 1
ATOM 735 C CA . THR A 1 87 ? 3.872 -3.800 -13.392 1.00 95.75 87 THR A CA 1
ATOM 736 C C . THR A 1 87 ? 5.259 -4.187 -12.897 1.00 95.75 87 THR A C 1
ATOM 738 O O . THR A 1 87 ? 5.999 -4.866 -13.610 1.00 95.75 87 THR A O 1
ATOM 741 N N . TRP A 1 88 ? 5.600 -3.889 -11.640 1.00 97.06 88 TRP A N 1
ATOM 742 C CA . TRP A 1 88 ? 6.833 -4.402 -11.028 1.00 97.06 88 TRP A CA 1
ATOM 743 C C . TRP A 1 88 ? 6.877 -5.930 -10.980 1.00 97.06 88 TRP A C 1
ATOM 745 O O . TRP A 1 88 ? 7.921 -6.526 -11.246 1.00 97.06 88 TRP A O 1
ATOM 755 N N . ILE A 1 89 ? 5.748 -6.575 -10.664 1.00 95.50 89 ILE A N 1
ATOM 756 C CA . ILE A 1 89 ? 5.640 -8.039 -10.699 1.00 95.50 89 ILE A CA 1
ATOM 757 C C . ILE A 1 89 ? 5.826 -8.545 -12.135 1.00 95.50 89 ILE A C 1
ATOM 759 O O . ILE A 1 89 ? 6.587 -9.490 -12.349 1.00 95.50 89 ILE A O 1
ATOM 763 N N . ALA A 1 90 ? 5.152 -7.917 -13.103 1.00 95.44 90 ALA A N 1
ATOM 764 C CA . ALA A 1 90 ? 5.180 -8.312 -14.509 1.00 95.44 90 ALA A CA 1
ATOM 765 C C . ALA A 1 90 ? 6.580 -8.196 -15.133 1.00 95.44 90 ALA A C 1
ATOM 767 O O . ALA A 1 90 ? 6.964 -9.065 -15.913 1.00 95.44 90 ALA A O 1
ATOM 768 N N . LYS A 1 91 ? 7.375 -7.193 -14.729 1.00 95.56 91 LYS A N 1
ATOM 769 C CA . LYS A 1 91 ? 8.776 -7.032 -15.161 1.00 95.56 91 LYS A CA 1
ATOM 770 C C . LYS A 1 91 ? 9.656 -8.239 -14.824 1.00 95.56 91 LYS A C 1
ATOM 772 O O . LYS A 1 91 ? 10.674 -8.442 -15.474 1.00 95.56 91 LYS A O 1
ATOM 777 N N . GLY A 1 92 ? 9.304 -9.051 -13.822 1.00 93.56 92 GLY A N 1
ATOM 778 C CA . GLY A 1 92 ? 9.993 -10.313 -13.547 1.00 93.56 92 GLY A CA 1
ATOM 779 C C . GLY A 1 92 ? 11.513 -10.148 -13.433 1.00 93.56 92 GLY A C 1
ATOM 780 O O . GLY A 1 92 ? 12.003 -9.488 -12.518 1.00 93.56 92 GLY A O 1
ATOM 781 N N . GLY A 1 93 ? 12.272 -10.753 -14.353 1.00 92.38 93 GLY A N 1
ATOM 782 C CA . GLY A 1 93 ? 13.737 -10.663 -14.420 1.00 92.38 93 GLY A CA 1
ATOM 783 C C . GLY A 1 93 ? 14.272 -9.237 -14.578 1.00 92.38 93 GLY A C 1
ATOM 784 O O . GLY A 1 93 ? 15.254 -8.909 -13.913 1.00 92.38 93 GLY A O 1
ATOM 785 N N . ASP A 1 94 ? 13.549 -8.386 -15.301 1.00 96.00 94 ASP A N 1
ATOM 786 C CA . ASP A 1 94 ? 13.963 -7.032 -15.698 1.00 96.00 94 ASP A CA 1
ATOM 787 C C . ASP A 1 94 ? 13.679 -5.970 -14.630 1.00 96.00 94 ASP A C 1
ATOM 789 O O . ASP A 1 94 ? 14.064 -4.816 -14.770 1.00 96.00 94 ASP A O 1
ATOM 793 N N . PHE A 1 95 ? 12.992 -6.339 -13.545 1.00 97.50 95 PHE A N 1
ATOM 794 C CA . PHE A 1 95 ? 12.784 -5.429 -12.422 1.00 97.50 95 PHE A CA 1
ATOM 795 C C . P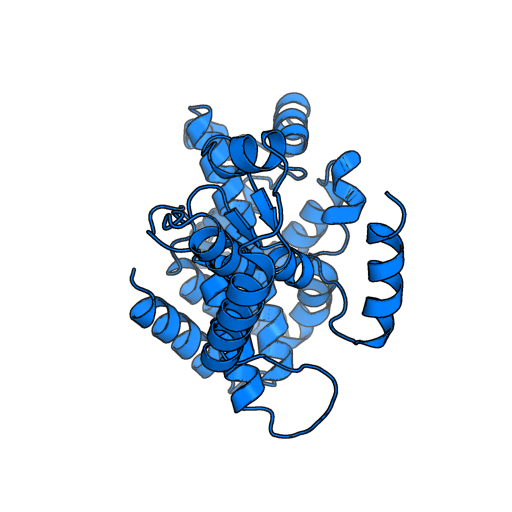HE A 1 95 ? 14.109 -5.100 -11.722 1.00 97.50 95 PHE A C 1
ATOM 797 O O . PHE A 1 95 ? 14.831 -6.015 -11.294 1.00 97.50 95 PHE A O 1
ATOM 804 N N . GLU A 1 96 ? 14.332 -3.808 -11.493 1.00 97.38 96 GLU A N 1
ATOM 805 C CA . GLU A 1 96 ? 15.467 -3.237 -10.779 1.00 97.38 96 GLU A CA 1
ATOM 806 C C . GLU A 1 96 ? 15.019 -2.330 -9.627 1.00 97.38 96 GLU A C 1
ATOM 808 O O . GLU A 1 96 ? 13.929 -1.763 -9.620 1.00 97.38 96 GLU A O 1
ATOM 813 N N . ILE A 1 97 ? 15.899 -2.131 -8.643 1.00 95.94 97 ILE A N 1
ATOM 814 C CA . ILE A 1 97 ? 15.644 -1.208 -7.528 1.00 95.94 97 ILE A CA 1
ATOM 815 C C . ILE A 1 97 ? 15.415 0.244 -7.992 1.00 95.94 97 ILE A C 1
ATOM 817 O O . ILE A 1 97 ? 14.753 1.004 -7.287 1.00 95.94 97 ILE A O 1
ATOM 821 N N . ALA A 1 98 ? 15.939 0.629 -9.162 1.00 97.12 98 ALA A N 1
ATOM 822 C CA . ALA A 1 98 ? 15.675 1.930 -9.775 1.00 97.12 98 ALA A CA 1
ATOM 823 C C . ALA A 1 98 ? 14.173 2.141 -10.014 1.00 97.12 98 ALA A C 1
ATOM 825 O O . ALA A 1 98 ? 13.655 3.170 -9.606 1.00 97.12 98 ALA A O 1
ATOM 826 N N . ASN A 1 99 ? 13.446 1.112 -10.473 1.00 97.81 99 ASN A N 1
ATOM 827 C CA . ASN A 1 99 ? 12.000 1.210 -10.700 1.00 97.81 99 ASN A CA 1
ATOM 828 C C . ASN A 1 99 ? 11.224 1.606 -9.437 1.00 97.81 99 ASN A C 1
ATOM 830 O O . ASN A 1 99 ? 10.234 2.321 -9.532 1.00 97.81 99 ASN A O 1
ATOM 834 N N . VAL A 1 100 ? 11.669 1.157 -8.255 1.00 96.81 100 VAL A N 1
ATOM 835 C CA . VAL A 1 100 ? 11.062 1.577 -6.984 1.00 96.81 100 VAL A CA 1
ATOM 836 C C . VAL A 1 100 ? 11.385 3.040 -6.713 1.00 96.81 100 VAL A C 1
ATOM 838 O O . VAL A 1 100 ? 10.490 3.799 -6.380 1.00 96.81 100 VAL A O 1
ATOM 841 N N . ARG A 1 101 ? 12.649 3.455 -6.854 1.00 95.94 101 ARG A N 1
ATOM 842 C CA . ARG A 1 101 ? 13.056 4.849 -6.608 1.00 95.94 101 ARG A CA 1
ATOM 843 C C . ARG A 1 101 ? 12.300 5.826 -7.499 1.00 95.94 101 ARG A C 1
ATOM 845 O O . ARG A 1 101 ? 11.774 6.806 -6.982 1.00 95.94 101 ARG A O 1
ATOM 852 N N . ASP A 1 102 ? 12.226 5.513 -8.787 1.00 96.50 102 ASP A N 1
ATOM 853 C CA . ASP A 1 102 ? 11.557 6.337 -9.790 1.00 96.50 102 ASP A CA 1
ATOM 854 C C . ASP A 1 102 ? 10.075 6.469 -9.445 1.00 96.50 102 ASP A C 1
ATOM 856 O O . ASP A 1 102 ? 9.568 7.575 -9.314 1.00 96.50 102 ASP A O 1
ATOM 860 N N . ALA A 1 103 ? 9.417 5.353 -9.135 1.00 97.00 103 ALA A N 1
ATOM 861 C CA . ALA A 1 103 ? 8.016 5.340 -8.750 1.00 97.00 103 ALA A CA 1
ATOM 862 C C . ALA A 1 103 ? 7.710 6.088 -7.442 1.00 97.00 103 ALA A C 1
ATOM 864 O O . ALA A 1 103 ? 6.670 6.733 -7.337 1.00 97.00 103 ALA A O 1
ATOM 865 N N . LEU A 1 104 ? 8.588 6.010 -6.433 1.00 94.50 104 LEU A N 1
ATOM 866 C CA . LEU A 1 104 ? 8.424 6.779 -5.193 1.00 94.50 104 LEU A CA 1
ATOM 867 C C . LEU A 1 104 ? 8.600 8.282 -5.441 1.00 94.50 104 LEU A C 1
ATOM 869 O O . LEU A 1 104 ? 7.883 9.079 -4.846 1.00 94.50 104 LEU A O 1
ATOM 873 N N . SER A 1 105 ? 9.533 8.660 -6.319 1.00 93.31 105 SER A N 1
ATOM 874 C CA . SER A 1 105 ? 9.741 10.056 -6.710 1.00 93.31 105 SER A CA 1
ATOM 875 C C . SER A 1 105 ? 8.571 10.591 -7.537 1.00 93.31 105 SER A C 1
ATOM 877 O O . SER A 1 105 ? 8.087 11.685 -7.262 1.00 93.31 105 SER A O 1
ATOM 879 N N . ALA A 1 106 ? 8.102 9.819 -8.519 1.00 94.19 106 ALA A N 1
ATOM 880 C CA . ALA A 1 106 ? 6.952 10.162 -9.348 1.00 94.19 106 ALA A CA 1
ATOM 881 C C . ALA A 1 106 ? 5.685 10.296 -8.500 1.00 94.19 106 ALA A C 1
ATOM 883 O O . ALA A 1 106 ? 4.900 11.216 -8.710 1.00 94.19 106 ALA A O 1
ATOM 884 N N . PHE A 1 107 ? 5.512 9.440 -7.486 1.00 93.56 107 PHE A N 1
ATOM 885 C CA . PHE A 1 107 ? 4.379 9.536 -6.572 1.00 93.56 107 PHE A CA 1
ATOM 886 C C . PHE A 1 107 ? 4.298 10.915 -5.909 1.00 93.56 107 PHE A C 1
ATOM 888 O O . PHE A 1 107 ? 3.250 11.541 -5.996 1.00 93.56 107 PHE A O 1
ATOM 895 N N . ASP A 1 108 ? 5.388 11.422 -5.315 1.00 87.81 108 ASP A N 1
ATOM 896 C CA . ASP A 1 108 ? 5.399 12.744 -4.660 1.00 87.81 108 ASP A CA 1
ATOM 897 C C . ASP A 1 108 ? 5.065 13.894 -5.639 1.00 87.81 108 ASP A C 1
ATOM 899 O O . ASP A 1 108 ? 4.465 14.897 -5.246 1.00 87.81 108 ASP A O 1
ATOM 903 N N . SER A 1 109 ? 5.422 13.749 -6.919 1.00 90.44 109 SER A N 1
ATOM 904 C CA . SER A 1 109 ? 5.101 14.718 -7.977 1.00 90.44 109 SER A CA 1
ATOM 905 C C . SER A 1 109 ? 3.653 14.640 -8.473 1.00 90.44 109 SER A C 1
ATOM 907 O O . SER A 1 109 ? 3.134 15.644 -8.955 1.00 90.44 109 SER A O 1
ATOM 909 N N . ASN A 1 110 ? 2.986 13.496 -8.313 1.00 91.94 110 ASN A N 1
ATOM 910 C CA . ASN A 1 110 ? 1.625 13.240 -8.798 1.00 91.94 110 ASN A CA 1
ATOM 911 C C . ASN A 1 110 ? 0.548 13.348 -7.715 1.00 91.94 110 ASN A C 1
ATOM 913 O O . ASN A 1 110 ? -0.560 12.832 -7.875 1.00 91.94 110 ASN A O 1
ATOM 917 N N . ILE A 1 111 ? 0.853 14.015 -6.606 1.00 86.31 111 ILE A N 1
ATOM 918 C CA . ILE A 1 111 ? -0.127 14.282 -5.556 1.00 86.31 111 ILE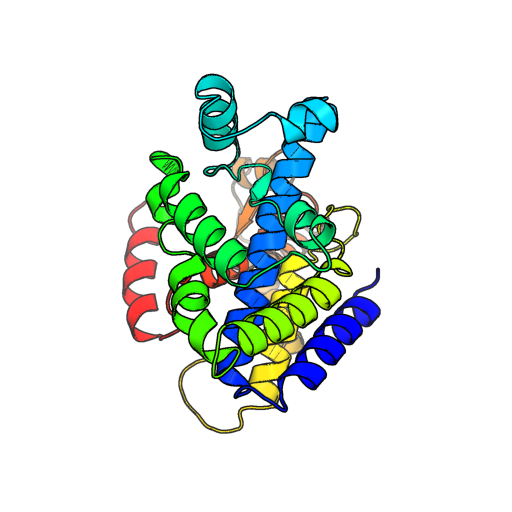 A CA 1
ATOM 919 C C . ILE A 1 111 ? -0.966 15.498 -5.943 1.00 86.31 111 ILE A C 1
ATOM 921 O O . ILE A 1 111 ? -0.441 16.543 -6.332 1.00 86.31 111 ILE A O 1
ATOM 925 N N . ASP A 1 112 ? -2.279 15.380 -5.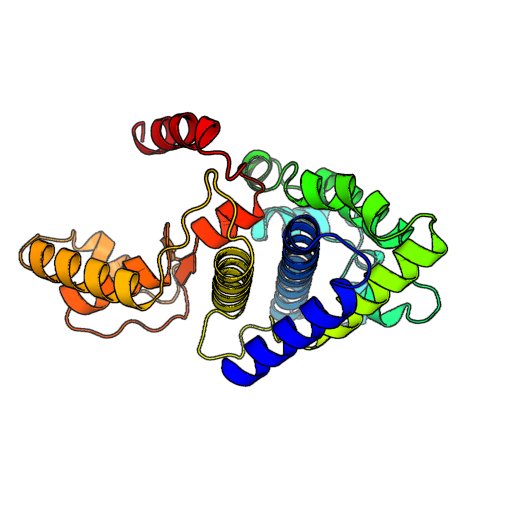774 1.00 84.25 112 ASP A N 1
ATOM 926 C CA . ASP A 1 112 ? -3.179 16.513 -5.926 1.00 84.25 112 ASP A CA 1
ATOM 927 C C . ASP A 1 112 ? -2.906 17.606 -4.877 1.00 84.25 112 ASP A C 1
ATOM 929 O O . ASP A 1 112 ? -2.617 17.331 -3.709 1.00 84.25 112 ASP A O 1
ATOM 933 N N . SER A 1 113 ? -3.058 18.872 -5.263 1.00 82.38 113 SER A N 1
ATOM 934 C CA . SER A 1 113 ? -2.777 20.011 -4.383 1.00 82.38 113 SER A CA 1
ATOM 935 C C . SER A 1 113 ? -3.562 19.992 -3.060 1.00 82.38 113 SER A C 1
ATOM 937 O O . SER A 1 113 ? -3.008 20.364 -2.019 1.00 82.38 113 SER A O 1
ATOM 939 N N . VAL A 1 114 ? -4.809 19.504 -3.067 1.00 75.50 114 VAL A N 1
ATOM 940 C CA . VAL A 1 114 ? -5.675 19.385 -1.883 1.00 75.50 114 VAL A CA 1
ATOM 941 C C . VAL A 1 114 ? -5.151 18.306 -0.938 1.00 75.50 114 VAL A C 1
ATOM 943 O O . VAL A 1 114 ? -5.175 18.470 0.284 1.00 75.50 114 VAL A O 1
ATOM 946 N N . TYR A 1 115 ? -4.615 17.225 -1.499 1.00 73.06 115 TYR A N 1
ATOM 947 C CA . TYR A 1 115 ? -4.126 16.064 -0.761 1.00 73.06 115 TYR A CA 1
ATOM 948 C C . TYR A 1 115 ? -2.620 16.120 -0.479 1.00 73.06 115 TYR A C 1
ATOM 950 O O . TYR A 1 115 ? -2.080 15.218 0.160 1.00 73.06 115 TYR A O 1
ATOM 958 N N . LYS A 1 116 ? -1.930 17.196 -0.872 1.00 74.44 116 LYS A N 1
ATOM 959 C CA . LYS A 1 116 ? -0.482 17.342 -0.681 1.00 74.44 116 LYS A CA 1
ATOM 960 C C . LYS A 1 116 ? -0.049 17.154 0.768 1.00 74.44 116 LYS A C 1
ATOM 962 O O . LYS A 1 116 ? 0.818 16.341 1.046 1.00 74.44 116 LYS A O 1
ATOM 967 N N . LYS A 1 117 ? -0.715 17.817 1.717 1.00 66.50 117 LYS A N 1
ATOM 968 C CA . LYS A 1 117 ? -0.412 17.653 3.154 1.00 66.50 117 LYS A CA 1
ATOM 969 C C . LYS A 1 117 ? -0.626 16.232 3.667 1.00 66.50 117 LYS A C 1
ATOM 971 O O . LYS A 1 117 ? -0.073 15.878 4.702 1.00 66.50 117 LYS A O 1
ATOM 976 N N . LEU A 1 118 ? -1.490 15.480 2.993 1.00 61.25 118 LEU A N 1
ATOM 977 C CA . LEU A 1 118 ? -1.779 14.106 3.333 1.00 61.25 118 LEU A CA 1
ATOM 978 C C . LEU A 1 118 ? -0.623 13.232 2.836 1.00 61.25 118 LEU A C 1
ATOM 980 O O . LEU A 1 118 ? 0.041 12.614 3.649 1.00 61.25 118 LEU A O 1
ATOM 984 N N . PHE A 1 119 ? -0.332 13.230 1.536 1.00 74.06 119 PHE A N 1
ATOM 985 C CA . PHE A 1 119 ? 0.569 12.251 0.921 1.00 74.0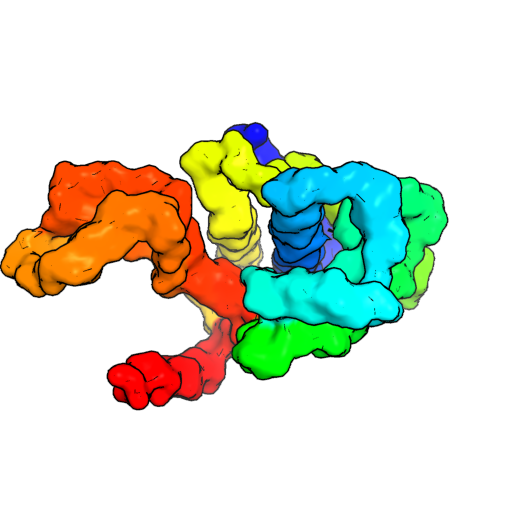6 119 PHE A CA 1
ATOM 986 C C . PHE A 1 119 ? 2.037 12.667 0.773 1.00 74.06 119 PHE A C 1
ATOM 988 O O . PHE A 1 119 ? 2.876 11.810 0.506 1.00 74.06 119 PHE A O 1
ATOM 995 N N . GLU A 1 120 ? 2.379 13.946 0.892 1.00 74.31 120 GLU A N 1
ATOM 996 C CA . GLU A 1 120 ? 3.747 14.402 0.634 1.00 74.31 120 GLU A CA 1
ATOM 997 C C . GLU A 1 120 ? 4.733 13.758 1.619 1.00 74.31 120 GLU A C 1
ATOM 999 O O . GLU A 1 120 ? 4.503 13.737 2.829 1.00 74.31 120 GLU A O 1
ATOM 1004 N N . ASN A 1 121 ? 5.866 13.261 1.109 1.00 76.75 121 ASN A N 1
ATOM 1005 C CA . ASN A 1 121 ? 6.900 12.562 1.882 1.00 76.75 121 ASN A CA 1
ATOM 1006 C C . ASN A 1 121 ? 6.454 11.231 2.508 1.00 76.75 121 ASN A C 1
ATOM 1008 O O . ASN A 1 121 ? 7.199 10.661 3.314 1.00 76.75 121 ASN A O 1
ATOM 1012 N N . ILE A 1 122 ? 5.297 10.692 2.129 1.00 75.50 122 ILE A N 1
ATOM 1013 C CA . ILE A 1 122 ? 4.774 9.443 2.691 1.00 75.50 122 ILE A CA 1
ATOM 1014 C C . ILE A 1 122 ? 5.745 8.267 2.544 1.00 75.50 122 ILE A C 1
ATOM 1016 O O . ILE A 1 122 ? 5.898 7.438 3.439 1.00 75.50 122 ILE A O 1
ATOM 1020 N N . PHE A 1 123 ? 6.489 8.239 1.439 1.00 83.62 123 PHE A N 1
ATOM 1021 C CA . PHE A 1 123 ? 7.484 7.212 1.157 1.00 83.62 123 PHE A CA 1
ATOM 1022 C C . PHE A 1 123 ? 8.917 7.645 1.469 1.00 83.62 123 PHE A C 1
ATOM 1024 O O . PHE A 1 123 ? 9.857 6.923 1.135 1.00 83.62 123 PHE A O 1
ATOM 1031 N N . LYS A 1 124 ? 9.129 8.779 2.147 1.00 82.00 124 LYS A N 1
ATOM 1032 C CA . LYS A 1 124 ? 10.471 9.306 2.442 1.00 82.00 124 LYS A CA 1
ATOM 1033 C C . LYS A 1 124 ? 11.324 8.325 3.243 1.00 82.00 124 LYS A C 1
ATOM 1035 O O . LYS A 1 124 ? 12.494 8.125 2.917 1.00 82.00 124 LYS A O 1
ATOM 1040 N N . THR A 1 125 ? 10.742 7.685 4.257 1.00 79.06 125 THR A N 1
ATOM 1041 C CA . THR A 1 125 ? 11.436 6.674 5.072 1.00 79.06 125 THR A CA 1
ATOM 1042 C C . THR A 1 125 ? 11.824 5.458 4.233 1.00 79.06 125 THR A C 1
ATOM 1044 O O . THR A 1 125 ? 12.971 5.013 4.292 1.00 79.06 125 THR A O 1
ATOM 1047 N N . LEU A 1 126 ? 10.899 4.961 3.401 1.00 85.69 126 LEU A N 1
ATOM 1048 C CA . LEU A 1 126 ? 11.169 3.859 2.477 1.00 85.69 126 LEU A CA 1
ATOM 1049 C C . LEU A 1 126 ? 12.299 4.238 1.511 1.00 85.69 126 LEU A C 1
ATOM 1051 O O . LEU A 1 126 ? 13.301 3.530 1.454 1.00 85.69 126 LEU A O 1
ATOM 1055 N N . SER A 1 127 ? 12.165 5.375 0.823 1.00 86.75 127 SER A N 1
ATOM 1056 C CA . SER A 1 127 ? 13.125 5.905 -0.150 1.00 86.75 127 SER A CA 1
ATOM 1057 C C . SER A 1 127 ? 14.533 6.037 0.442 1.00 86.75 127 SER A C 1
ATOM 1059 O O . SER A 1 127 ? 15.490 5.468 -0.093 1.00 86.75 127 SER A O 1
ATOM 1061 N N . GLY A 1 128 ? 14.658 6.686 1.606 1.00 84.50 128 GLY A N 1
ATOM 1062 C CA . GLY A 1 128 ? 15.935 6.853 2.305 1.00 84.50 128 GLY A CA 1
ATOM 1063 C C . GLY A 1 128 ? 16.550 5.537 2.788 1.00 84.50 128 GLY A C 1
ATOM 1064 O O . GLY A 1 128 ? 17.775 5.410 2.855 1.00 84.50 128 GLY A O 1
ATOM 1065 N N . GLY A 1 129 ? 15.723 4.537 3.089 1.00 83.94 129 GLY A N 1
ATOM 1066 C CA . GLY A 1 129 ? 16.187 3.231 3.535 1.00 83.94 129 GLY A CA 1
ATOM 1067 C C . GLY A 1 129 ? 16.448 2.218 2.411 1.00 83.94 129 GLY A C 1
ATOM 1068 O O . GLY A 1 129 ? 17.091 1.208 2.683 1.00 83.94 129 GLY A O 1
ATOM 1069 N N . LEU A 1 130 ? 16.038 2.447 1.153 1.00 89.06 130 LEU A N 1
ATOM 1070 C CA . LEU A 1 130 ? 16.268 1.483 0.054 1.00 89.06 130 LEU A CA 1
ATOM 1071 C C . LEU A 1 130 ? 17.753 1.113 -0.111 1.00 89.06 130 LEU A C 1
ATOM 1073 O O . LEU A 1 130 ? 18.079 -0.004 -0.513 1.00 89.06 130 LEU A O 1
ATOM 1077 N N . SER A 1 131 ? 18.659 2.036 0.221 1.00 88.38 131 SER A N 1
ATOM 1078 C CA . SER A 1 131 ? 20.109 1.808 0.242 1.00 88.38 131 SER A CA 1
ATOM 1079 C C . SER A 1 131 ? 20.542 0.727 1.243 1.00 88.38 131 SER A C 1
ATOM 1081 O O . SER A 1 131 ? 21.535 0.045 1.013 1.00 88.38 131 SER A O 1
ATOM 1083 N N . LYS A 1 132 ? 19.772 0.519 2.315 1.00 86.44 132 LYS A N 1
ATOM 1084 C CA . LYS A 1 132 ? 20.030 -0.461 3.379 1.00 86.44 132 LYS A CA 1
ATOM 1085 C C . LYS A 1 132 ? 19.529 -1.867 3.049 1.00 86.44 132 LYS A C 1
ATOM 1087 O O . LYS A 1 132 ? 19.896 -2.820 3.727 1.00 86.44 132 LYS A O 1
ATOM 1092 N N . LEU A 1 133 ? 18.746 -2.035 1.977 1.00 85.25 133 LEU A N 1
ATOM 1093 C CA . LEU A 1 133 ? 18.318 -3.360 1.503 1.00 85.25 133 LEU A CA 1
ATOM 1094 C C . LEU A 1 133 ? 19.495 -4.225 1.010 1.00 85.25 133 LEU A C 1
ATOM 1096 O O . LEU A 1 133 ? 19.359 -5.440 0.855 1.00 85.25 133 LEU A O 1
ATOM 1100 N N . GLY A 1 134 ? 20.648 -3.609 0.740 1.00 87.19 134 GLY A N 1
ATOM 1101 C CA . GLY A 1 134 ? 21.884 -4.297 0.398 1.00 87.19 134 GLY A CA 1
ATOM 1102 C C . GLY A 1 134 ? 22.996 -3.335 -0.014 1.00 87.19 134 GLY A C 1
ATOM 1103 O O . GLY A 1 134 ? 22.746 -2.215 -0.441 1.00 87.19 134 GLY A O 1
ATOM 1104 N N . GLU A 1 135 ? 24.236 -3.812 0.048 1.00 88.38 135 GLU A N 1
ATOM 1105 C CA . GLU A 1 135 ? 25.448 -3.010 -0.201 1.00 88.38 135 GLU A CA 1
ATOM 1106 C C . GLU A 1 135 ? 25.581 -2.463 -1.636 1.00 88.38 135 GLU A C 1
ATOM 1108 O O . GLU A 1 135 ? 26.400 -1.586 -1.887 1.00 88.38 135 GLU A O 1
ATOM 1113 N N . ASN A 1 136 ? 24.819 -2.992 -2.598 1.00 92.06 136 ASN A N 1
ATOM 1114 C CA . ASN A 1 136 ? 24.838 -2.550 -3.993 1.00 92.06 136 ASN A CA 1
ATOM 1115 C C . ASN A 1 136 ? 23.472 -2.741 -4.670 1.00 92.06 136 ASN A C 1
ATOM 1117 O O . ASN A 1 136 ? 22.589 -3.424 -4.141 1.00 92.06 136 ASN A O 1
ATOM 1121 N N . ALA A 1 137 ? 23.312 -2.165 -5.865 1.00 94.81 137 ALA A N 1
ATOM 1122 C CA . ALA A 1 137 ? 22.057 -2.191 -6.615 1.00 94.81 137 ALA A CA 1
ATOM 1123 C C . ALA A 1 137 ? 21.552 -3.616 -6.902 1.00 94.81 137 ALA A C 1
ATOM 1125 O O . ALA A 1 137 ? 20.348 -3.861 -6.812 1.00 94.81 137 ALA A O 1
ATOM 1126 N N . GLN A 1 138 ? 22.441 -4.582 -7.173 1.00 94.31 138 GLN A N 1
ATOM 1127 C CA . GLN A 1 138 ? 22.036 -5.971 -7.416 1.00 94.31 138 GLN A CA 1
ATOM 1128 C C . GLN A 1 138 ? 21.470 -6.631 -6.148 1.00 94.31 138 GLN A C 1
ATOM 1130 O O . GLN A 1 138 ? 20.419 -7.276 -6.194 1.00 94.31 138 GLN A O 1
ATOM 1135 N N . LYS A 1 139 ? 22.134 -6.457 -4.996 1.00 90.75 139 LYS A N 1
ATOM 1136 C CA . LYS A 1 139 ? 21.664 -6.976 -3.700 1.00 90.75 139 LYS A CA 1
ATOM 1137 C C . LYS A 1 139 ? 20.345 -6.314 -3.286 1.00 90.75 139 LYS A C 1
ATOM 1139 O O . LYS A 1 139 ? 19.431 -7.029 -2.877 1.00 90.75 139 LYS A O 1
ATOM 1144 N N . GLN A 1 140 ? 20.222 -4.997 -3.461 1.00 92.06 140 GLN A N 1
ATOM 1145 C CA . GLN A 1 140 ? 18.987 -4.248 -3.190 1.00 92.06 140 GLN A CA 1
ATOM 1146 C C . GLN A 1 140 ? 17.834 -4.732 -4.075 1.00 92.06 140 GLN A C 1
ATOM 1148 O O . GLN A 1 140 ? 16.757 -5.035 -3.571 1.00 92.06 140 GLN A O 1
ATOM 1153 N N . THR A 1 141 ? 18.082 -4.893 -5.377 1.00 94.88 141 THR A N 1
ATOM 1154 C CA . THR A 1 141 ? 17.106 -5.431 -6.336 1.00 94.88 141 THR A CA 1
ATOM 1155 C C . THR A 1 141 ? 16.634 -6.819 -5.914 1.00 94.88 141 THR A C 1
ATOM 1157 O O . THR A 1 141 ? 15.435 -7.080 -5.863 1.00 94.88 141 THR A O 1
ATOM 1160 N N . LYS A 1 142 ? 17.554 -7.712 -5.530 1.00 91.50 142 LYS A N 1
ATOM 1161 C CA . LYS A 1 142 ? 17.212 -9.063 -5.058 1.00 91.50 142 LYS A CA 1
ATOM 1162 C C . LYS A 1 142 ? 16.360 -9.041 -3.783 1.00 91.50 142 LYS A C 1
ATOM 1164 O O . LYS A 1 142 ? 15.415 -9.825 -3.668 1.00 91.50 142 LYS A O 1
ATOM 1169 N N . ALA A 1 143 ? 16.685 -8.168 -2.831 1.00 88.94 143 ALA A N 1
ATOM 1170 C CA . ALA A 1 143 ? 15.920 -7.990 -1.599 1.00 88.94 143 ALA A CA 1
ATOM 1171 C C . ALA A 1 143 ? 14.508 -7.443 -1.880 1.00 88.94 143 ALA A C 1
ATOM 1173 O O . ALA A 1 143 ? 13.527 -8.060 -1.467 1.00 88.94 143 ALA A O 1
ATOM 1174 N N . ALA A 1 144 ? 14.397 -6.366 -2.663 1.00 91.56 144 ALA A N 1
ATOM 1175 C CA . ALA A 1 144 ? 13.119 -5.784 -3.071 1.00 91.56 144 ALA A CA 1
ATOM 1176 C C . ALA A 1 144 ? 12.251 -6.784 -3.853 1.00 91.56 144 ALA A C 1
ATOM 1178 O O . ALA A 1 144 ? 11.077 -6.948 -3.540 1.00 91.56 144 ALA A O 1
ATOM 1179 N N . LYS A 1 145 ? 12.829 -7.550 -4.789 1.00 92.38 145 LYS A N 1
ATOM 1180 C CA . LYS A 1 145 ? 12.118 -8.633 -5.497 1.00 92.38 145 LYS A CA 1
ATOM 1181 C C . LYS A 1 145 ? 11.571 -9.690 -4.551 1.00 92.38 145 LYS A C 1
ATOM 1183 O O . LYS A 1 145 ? 10.479 -10.206 -4.779 1.00 92.38 145 LYS A O 1
ATOM 1188 N N . SER A 1 146 ? 12.333 -10.047 -3.520 1.00 88.12 146 SER A N 1
ATOM 1189 C CA . SER A 1 146 ? 11.888 -11.025 -2.523 1.00 88.12 146 SER A CA 1
ATOM 1190 C C . SER A 1 146 ? 10.669 -10.482 -1.773 1.00 88.12 146 SER A C 1
ATOM 1192 O O . SER A 1 146 ? 9.639 -11.150 -1.730 1.00 88.12 146 SER A O 1
ATOM 1194 N N . LEU A 1 147 ? 10.747 -9.234 -1.294 1.00 87.50 147 LEU A N 1
ATOM 1195 C CA . LEU A 1 147 ? 9.640 -8.527 -0.644 1.00 87.50 147 LEU A CA 1
ATOM 1196 C C . LEU A 1 147 ? 8.398 -8.438 -1.536 1.00 87.50 147 LEU A C 1
ATOM 1198 O O . LEU A 1 147 ? 7.322 -8.853 -1.120 1.00 87.50 147 LEU A O 1
ATOM 1202 N N . ILE A 1 148 ? 8.546 -7.974 -2.778 1.00 91.88 148 ILE A N 1
ATOM 1203 C CA . ILE A 1 148 ? 7.446 -7.866 -3.746 1.00 91.88 148 ILE A CA 1
ATOM 1204 C C . ILE A 1 148 ? 6.783 -9.230 -3.967 1.00 91.88 148 ILE A C 1
ATOM 1206 O O . ILE A 1 148 ? 5.559 -9.339 -3.940 1.00 91.88 148 ILE A O 1
ATOM 1210 N N . ASN A 1 149 ? 7.573 -10.299 -4.118 1.00 90.06 149 ASN A N 1
ATOM 1211 C CA . ASN A 1 149 ? 7.046 -11.651 -4.317 1.00 90.06 149 ASN A CA 1
ATOM 1212 C C . ASN A 1 149 ? 6.304 -12.225 -3.110 1.00 90.06 149 ASN A C 1
ATOM 1214 O O . ASN A 1 149 ? 5.449 -13.093 -3.282 1.00 90.06 149 ASN A O 1
ATOM 1218 N N . LEU A 1 150 ? 6.634 -11.776 -1.908 1.00 87.19 150 LEU A N 1
ATOM 1219 C CA . LEU A 1 150 ? 5.915 -12.151 -0.701 1.00 87.19 150 LEU A CA 1
ATOM 1220 C C . LEU A 1 150 ? 4.631 -11.327 -0.562 1.00 87.19 150 LEU A C 1
ATOM 1222 O O . LEU A 1 150 ? 3.544 -11.879 -0.395 1.00 87.19 150 LEU A O 1
ATOM 1226 N N . ILE A 1 151 ? 4.752 -10.010 -0.723 1.00 87.88 151 ILE A N 1
ATOM 1227 C CA . ILE A 1 151 ? 3.669 -9.034 -0.584 1.00 87.88 151 ILE A CA 1
ATOM 1228 C C . ILE A 1 151 ? 2.596 -9.220 -1.668 1.00 87.88 151 ILE A C 1
ATOM 1230 O O . ILE A 1 151 ? 1.416 -9.004 -1.392 1.00 87.88 151 ILE A O 1
ATOM 1234 N N . LYS A 1 152 ? 2.941 -9.716 -2.868 1.00 89.88 152 LYS A N 1
ATOM 1235 C CA . LYS A 1 152 ? 1.949 -10.020 -3.921 1.00 89.88 152 LYS A CA 1
ATOM 1236 C C . LYS A 1 152 ? 0.860 -10.997 -3.465 1.00 89.88 152 LYS A C 1
ATOM 1238 O O . LYS A 1 152 ? -0.232 -10.977 -4.016 1.00 89.88 152 LYS A O 1
ATOM 1243 N N . ARG A 1 153 ? 1.147 -11.850 -2.471 1.00 87.56 153 ARG A N 1
ATOM 1244 C CA . ARG A 1 153 ? 0.196 -12.830 -1.918 1.00 87.56 153 ARG A CA 1
ATOM 1245 C C . ARG A 1 153 ? -0.857 -12.188 -1.007 1.00 87.56 153 ARG A C 1
ATOM 1247 O O . ARG A 1 153 ? -1.822 -12.857 -0.656 1.00 87.56 153 ARG A O 1
ATOM 1254 N N . ILE A 1 154 ? -0.673 -10.929 -0.603 1.00 85.81 154 ILE A N 1
ATOM 1255 C CA . ILE A 1 154 ? -1.588 -10.211 0.288 1.00 85.81 154 ILE A CA 1
ATOM 1256 C C . ILE A 1 154 ? -2.770 -9.661 -0.536 1.00 85.81 154 ILE A C 1
ATOM 1258 O O . ILE A 1 154 ? -2.554 -8.782 -1.377 1.00 85.81 154 ILE A O 1
ATOM 1262 N N . PRO A 1 155 ? -4.010 -10.143 -0.324 1.00 81.06 155 PRO A N 1
ATOM 1263 C CA . PRO A 1 155 ? -5.179 -9.724 -1.088 1.00 81.06 155 PRO A CA 1
ATOM 1264 C C . PRO A 1 155 ? -5.640 -8.345 -0.610 1.00 81.06 155 PRO A C 1
ATOM 1266 O O . PRO A 1 155 ? -6.314 -8.227 0.405 1.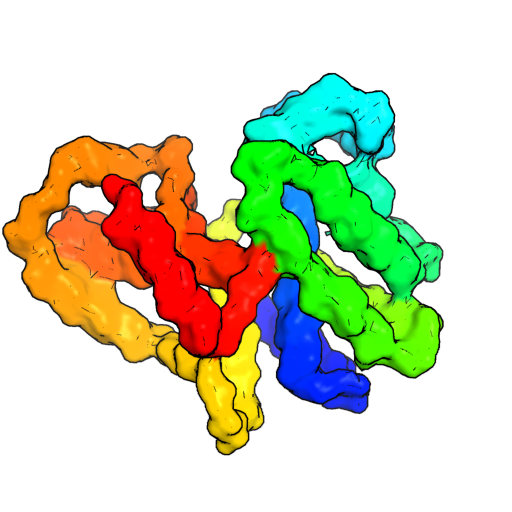00 81.06 155 PRO A O 1
ATOM 1269 N N . MET A 1 156 ? -5.258 -7.296 -1.337 1.00 75.50 156 MET A N 1
ATOM 1270 C CA . MET A 1 156 ? -5.670 -5.910 -1.059 1.00 75.50 156 MET A CA 1
ATOM 1271 C C . MET A 1 156 ? -6.877 -5.485 -1.903 1.00 75.50 156 MET A C 1
ATOM 1273 O O . MET A 1 156 ? -7.207 -4.305 -1.966 1.00 75.50 156 MET A O 1
ATOM 1277 N N . ASP A 1 157 ? -7.540 -6.441 -2.554 1.00 70.00 157 ASP A N 1
ATOM 1278 C CA . ASP A 1 157 ? -8.661 -6.223 -3.471 1.00 70.00 157 ASP A CA 1
ATOM 1279 C C . ASP A 1 157 ? -9.983 -5.887 -2.762 1.00 70.00 157 ASP A C 1
ATOM 1281 O O . ASP A 1 157 ? -10.929 -5.461 -3.421 1.00 70.00 157 ASP A O 1
ATOM 1285 N N . GLY A 1 158 ? -10.028 -5.950 -1.427 1.00 65.69 158 GLY A N 1
ATOM 1286 C CA . GLY A 1 158 ? -11.225 -5.648 -0.636 1.00 65.69 158 GLY A CA 1
ATOM 1287 C C . GLY A 1 158 ? -12.251 -6.781 -0.634 1.00 65.69 158 GLY A C 1
ATOM 1288 O O . GLY A 1 158 ? -13.344 -6.604 -0.122 1.00 65.69 158 GLY A O 1
ATOM 1289 N N . SER A 1 159 ? -11.903 -7.955 -1.169 1.00 71.50 159 SER A N 1
ATOM 1290 C CA . SER A 1 159 ? -12.769 -9.144 -1.164 1.00 71.50 159 SER A CA 1
ATOM 1291 C C . SER A 1 159 ? -12.822 -9.869 0.187 1.00 71.50 159 SER A C 1
ATOM 1293 O O . SER A 1 159 ? -13.450 -10.920 0.302 1.00 71.50 159 SER A O 1
ATOM 1295 N N . GLN A 1 160 ? -12.093 -9.372 1.188 1.00 71.50 160 GLN A N 1
ATOM 1296 C CA . GLN A 1 160 ? -12.005 -9.986 2.509 1.00 71.50 160 GLN A CA 1
ATOM 1297 C C . GLN A 1 160 ? -13.004 -9.324 3.461 1.00 71.50 160 GLN A C 1
ATOM 1299 O O . GLN A 1 160 ? -13.162 -8.111 3.440 1.00 71.50 160 GLN A O 1
ATOM 1304 N N . ASP A 1 161 ? -13.592 -10.110 4.360 1.00 70.56 161 ASP A N 1
ATOM 1305 C CA . ASP A 1 161 ? -14.532 -9.677 5.407 1.00 70.56 161 ASP A CA 1
ATOM 1306 C C . ASP A 1 161 ? -13.852 -8.933 6.579 1.00 70.56 161 ASP A C 1
ATOM 1308 O O . ASP A 1 161 ? -14.402 -8.799 7.675 1.00 70.56 161 ASP A O 1
ATOM 1312 N N . TYR A 1 162 ? -12.615 -8.470 6.379 1.00 66.31 162 TYR A N 1
ATOM 1313 C CA . TYR A 1 162 ? -11.832 -7.744 7.369 1.00 66.31 162 TYR A CA 1
ATOM 1314 C C . TYR A 1 162 ? -10.863 -6.751 6.717 1.00 66.31 162 TYR A C 1
ATOM 1316 O O . TYR A 1 162 ? -10.411 -6.946 5.590 1.00 66.31 162 TYR A O 1
ATOM 1324 N N . ASP A 1 163 ? -10.469 -5.721 7.473 1.00 68.56 163 ASP A N 1
ATOM 1325 C CA . ASP A 1 163 ? -9.442 -4.762 7.064 1.00 68.56 163 ASP A CA 1
ATOM 1326 C C . ASP A 1 163 ? -8.067 -5.446 7.000 1.00 68.56 163 ASP A C 1
ATOM 1328 O O . ASP A 1 163 ? -7.389 -5.662 8.012 1.00 68.56 163 ASP A O 1
ATOM 1332 N N . VAL A 1 164 ? -7.672 -5.830 5.785 1.00 75.50 164 VAL A N 1
ATOM 1333 C CA . VAL A 1 164 ? -6.393 -6.488 5.498 1.00 75.50 164 VAL A CA 1
ATOM 1334 C C . VAL A 1 164 ? -5.223 -5.583 5.863 1.00 75.50 164 VAL A C 1
ATOM 1336 O O . VAL A 1 164 ? -4.247 -6.061 6.442 1.00 75.50 164 VAL A O 1
ATOM 1339 N N . LEU A 1 165 ? -5.316 -4.289 5.555 1.00 72.94 165 LEU A N 1
ATOM 1340 C CA . LEU A 1 165 ? -4.231 -3.339 5.764 1.00 72.94 165 LEU A CA 1
ATOM 1341 C C . LEU A 1 165 ? -4.027 -3.064 7.257 1.00 72.94 165 LEU A C 1
ATOM 1343 O O . LEU A 1 165 ? -2.896 -3.138 7.744 1.00 72.94 165 LEU A O 1
ATOM 1347 N N . GLY A 1 166 ? -5.118 -2.818 7.985 1.00 69.19 166 GLY A N 1
ATOM 1348 C CA . GLY A 1 166 ? -5.090 -2.652 9.435 1.00 69.19 166 GLY A CA 1
ATOM 1349 C C . GLY A 1 166 ? -4.580 -3.899 10.148 1.00 69.19 166 GLY A C 1
ATOM 1350 O O . GLY A 1 166 ? -3.708 -3.798 11.009 1.00 69.19 166 GLY A O 1
ATOM 1351 N N . PHE A 1 167 ? -5.015 -5.090 9.725 1.00 74.44 167 PHE A N 1
ATOM 1352 C CA . PHE A 1 167 ? -4.499 -6.341 10.282 1.00 74.44 167 PHE A CA 1
ATOM 1353 C C . PHE A 1 167 ? -2.993 -6.510 10.046 1.00 74.44 167 PHE A C 1
ATOM 1355 O O . PHE A 1 167 ? -2.266 -6.884 10.964 1.00 74.44 167 PHE A O 1
ATOM 1362 N N . VAL A 1 168 ? -2.513 -6.243 8.826 1.00 75.81 168 VAL A N 1
ATOM 1363 C CA . VAL A 1 168 ? -1.083 -6.315 8.495 1.00 75.81 168 VAL A CA 1
ATOM 1364 C C . VAL A 1 168 ? -0.275 -5.381 9.392 1.00 75.81 168 VAL A C 1
ATOM 1366 O O . VAL A 1 168 ? 0.743 -5.795 9.946 1.00 75.81 168 VAL A O 1
ATOM 1369 N N . TYR A 1 169 ? -0.738 -4.141 9.547 1.00 72.44 169 TYR A N 1
ATOM 1370 C CA . TYR A 1 169 ? -0.092 -3.128 10.370 1.00 72.44 169 TYR A CA 1
ATOM 1371 C C . TYR A 1 169 ? -0.031 -3.544 11.847 1.00 72.44 169 TYR A C 1
ATOM 1373 O O . TYR A 1 169 ? 1.053 -3.598 12.432 1.00 72.44 169 TYR A O 1
ATOM 1381 N N . GLU A 1 170 ? -1.175 -3.917 12.432 1.00 71.44 170 GLU A N 1
ATOM 1382 C CA . GLU A 1 170 ? -1.263 -4.378 13.822 1.00 71.44 170 GLU A CA 1
ATOM 1383 C C . GLU A 1 170 ? -0.374 -5.600 14.069 1.00 71.44 170 GLU A C 1
ATOM 1385 O O . GLU A 1 170 ? 0.341 -5.662 15.073 1.00 71.44 170 GLU A O 1
ATOM 1390 N N . TYR A 1 171 ? -0.391 -6.562 13.142 1.00 75.94 171 TYR A N 1
ATOM 1391 C CA . TYR A 1 171 ? 0.418 -7.767 13.245 1.00 75.94 171 TYR A CA 1
ATOM 1392 C C . TYR A 1 171 ? 1.908 -7.432 13.217 1.00 75.94 171 TYR A C 1
ATOM 1394 O O . TYR A 1 171 ? 2.640 -7.847 14.113 1.00 75.94 171 TYR A O 1
ATOM 1402 N N . LEU A 1 172 ? 2.359 -6.635 12.243 1.00 73.06 172 LEU A N 1
ATOM 1403 C CA . LEU A 1 172 ? 3.756 -6.217 12.133 1.00 73.06 172 LEU A CA 1
ATOM 1404 C C . LEU A 1 172 ? 4.233 -5.518 13.407 1.00 73.06 172 LEU A C 1
ATOM 1406 O O . LEU A 1 172 ? 5.249 -5.922 13.971 1.00 73.06 172 LEU A O 1
ATOM 1410 N N . ILE A 1 173 ? 3.481 -4.539 13.915 1.00 69.62 173 ILE A N 1
ATOM 1411 C CA . ILE A 1 173 ? 3.844 -3.841 15.155 1.00 69.62 173 ILE A CA 1
ATOM 1412 C C . ILE A 1 173 ? 3.886 -4.794 16.347 1.00 69.62 173 ILE A C 1
ATOM 1414 O O . ILE A 1 173 ? 4.854 -4.760 17.107 1.00 69.62 173 ILE A O 1
ATOM 1418 N N . SER A 1 174 ? 2.895 -5.680 16.489 1.00 70.19 174 SER A N 1
ATOM 1419 C CA . SER A 1 174 ? 2.882 -6.701 17.543 1.00 70.19 174 SER A CA 1
ATOM 1420 C C . SER A 1 174 ? 4.152 -7.559 17.514 1.00 70.19 174 SER A C 1
ATOM 1422 O O . SER A 1 174 ? 4.773 -7.816 18.553 1.00 70.19 174 SER A O 1
ATOM 1424 N N . MET A 1 175 ? 4.597 -7.957 16.321 1.00 69.00 175 MET A N 1
ATOM 1425 C CA . MET A 1 175 ? 5.809 -8.756 16.164 1.00 69.00 175 MET A CA 1
ATOM 1426 C C . MET A 1 175 ? 7.078 -7.999 16.540 1.00 69.00 175 MET A C 1
ATOM 1428 O O . MET A 1 175 ? 7.956 -8.578 17.185 1.00 69.00 175 MET A O 1
ATOM 1432 N N . PHE A 1 176 ? 7.204 -6.730 16.147 1.00 65.06 176 PHE A N 1
ATOM 1433 C CA . PHE A 1 176 ? 8.378 -5.926 16.492 1.00 65.06 176 PHE A CA 1
ATOM 1434 C C . PHE A 1 176 ? 8.406 -5.588 17.982 1.00 65.06 176 PHE A C 1
ATOM 1436 O O . PHE A 1 176 ? 9.447 -5.762 18.609 1.00 65.06 176 PHE A O 1
ATOM 1443 N N . ALA A 1 177 ? 7.261 -5.249 18.581 1.00 63.47 177 ALA A N 1
ATOM 1444 C CA . ALA A 1 177 ? 7.143 -5.000 20.018 1.00 63.47 177 ALA A CA 1
ATOM 1445 C C . ALA A 1 177 ? 7.535 -6.225 20.867 1.00 63.47 177 ALA A C 1
ATOM 1447 O O . ALA A 1 177 ? 8.165 -6.089 21.912 1.00 63.47 177 ALA A O 1
ATOM 1448 N N . THR A 1 178 ? 7.210 -7.437 20.405 1.00 60.88 178 THR A N 1
ATOM 1449 C CA . THR A 1 178 ? 7.563 -8.684 21.109 1.00 60.88 178 THR A CA 1
ATOM 1450 C C . THR A 1 178 ? 9.057 -9.028 20.983 1.00 60.88 178 THR A C 1
ATOM 1452 O O . THR A 1 178 ? 9.626 -9.691 21.854 1.00 60.88 178 THR A O 1
ATOM 1455 N N . ASN A 1 179 ? 9.714 -8.586 19.905 1.00 56.31 179 ASN A N 1
ATOM 1456 C CA . ASN A 1 179 ? 11.122 -8.882 19.624 1.00 56.31 179 ASN A CA 1
ATOM 1457 C C . ASN A 1 179 ? 12.098 -7.821 20.180 1.00 56.31 179 ASN A C 1
ATOM 1459 O O . ASN A 1 179 ? 13.204 -8.188 20.587 1.00 56.31 179 ASN A O 1
ATOM 1463 N N . ASP A 1 180 ? 11.706 -6.545 20.256 1.00 53.12 180 ASP A N 1
ATOM 1464 C CA . ASP A 1 180 ? 12.531 -5.445 20.778 1.00 53.12 180 ASP A CA 1
ATOM 1465 C C . ASP A 1 180 ? 12.378 -5.312 22.307 1.00 53.12 180 ASP A C 1
ATOM 1467 O O . ASP A 1 180 ? 11.647 -4.477 22.832 1.00 53.12 180 ASP A O 1
ATOM 1471 N N . ARG A 1 181 ? 13.132 -6.107 23.081 1.00 45.34 181 ARG A N 1
ATOM 1472 C CA . ARG A 1 181 ? 13.198 -5.962 24.558 1.00 45.34 181 ARG A CA 1
ATOM 1473 C C . ARG A 1 181 ? 13.987 -4.729 25.042 1.00 45.34 181 ARG A C 1
ATOM 1475 O O . ARG A 1 181 ? 14.259 -4.615 26.238 1.00 45.34 181 ARG A O 1
ATOM 1482 N N . LYS A 1 182 ? 14.397 -3.813 24.157 1.00 46.41 182 LYS A N 1
ATOM 1483 C CA . LYS A 1 182 ? 15.169 -2.609 24.516 1.00 46.41 182 LYS A CA 1
ATOM 1484 C C . LYS A 1 182 ? 14.345 -1.339 24.273 1.00 46.41 182 LYS A C 1
ATOM 1486 O O . LYS A 1 182 ? 14.033 -0.991 23.144 1.00 46.41 182 LYS A O 1
ATOM 1491 N N . LYS A 1 183 ? 14.022 -0.684 25.393 1.00 48.62 183 LYS A N 1
ATOM 1492 C CA . LYS A 1 183 ? 13.297 0.585 25.578 1.00 48.62 183 LYS A CA 1
ATOM 1493 C C . LYS A 1 183 ? 13.599 1.654 24.508 1.00 48.62 183 LYS A C 1
ATOM 1495 O O . LYS A 1 183 ? 14.769 1.921 24.257 1.00 48.62 183 LYS A O 1
ATOM 1500 N N . VAL A 1 184 ? 12.550 2.304 23.986 1.00 36.22 184 VAL A N 1
ATOM 1501 C CA . VAL A 1 184 ? 12.210 3.752 24.065 1.00 36.22 184 VAL A CA 1
ATOM 1502 C C . VAL A 1 184 ? 11.114 4.040 23.019 1.00 36.22 184 VAL A C 1
ATOM 1504 O O . VAL A 1 184 ? 11.363 3.930 21.825 1.00 36.22 184 VAL A O 1
ATOM 1507 N N . GLY A 1 185 ? 9.917 4.426 23.474 1.00 38.59 185 GLY A N 1
ATOM 1508 C CA . GLY A 1 185 ? 9.029 5.312 22.710 1.00 38.59 185 GLY A CA 1
ATOM 1509 C C . GLY A 1 185 ? 8.033 4.724 21.704 1.00 38.59 185 GLY A C 1
ATOM 1510 O O . GLY A 1 185 ? 7.404 5.509 21.021 1.00 38.59 185 GLY A O 1
ATOM 1511 N N . GLU A 1 186 ? 7.815 3.416 21.596 1.00 41.34 186 GLU A N 1
ATOM 1512 C CA . GLU A 1 186 ? 6.672 2.885 20.826 1.00 41.34 186 GLU A CA 1
ATOM 1513 C C . GLU A 1 186 ? 5.947 1.844 21.689 1.00 41.34 186 GLU A C 1
ATOM 1515 O O . GLU A 1 186 ? 6.431 0.729 21.879 1.00 41.34 186 GLU A O 1
ATOM 1520 N N . PHE A 1 187 ? 4.811 2.218 22.285 1.00 51.50 187 PHE A N 1
ATOM 1521 C CA . PHE A 1 187 ? 3.982 1.295 23.061 1.00 51.50 187 PHE A CA 1
ATOM 1522 C C . PHE A 1 187 ? 2.904 0.706 22.149 1.00 51.50 187 PHE A C 1
ATOM 1524 O O . PHE A 1 187 ? 1.966 1.396 21.761 1.00 51.50 187 PHE A O 1
ATOM 1531 N N . TYR A 1 188 ? 3.033 -0.575 21.804 1.00 52.19 188 TYR A N 1
ATOM 1532 C CA . TYR A 1 188 ? 1.932 -1.328 21.206 1.00 52.19 188 TYR A CA 1
ATOM 1533 C C . TYR A 1 188 ? 0.929 -1.699 22.297 1.00 52.19 188 TYR A C 1
ATOM 1535 O O . TYR A 1 188 ? 1.299 -2.368 23.263 1.00 52.19 188 TYR A O 1
ATOM 1543 N N . THR A 1 189 ? -0.332 -1.303 22.131 1.00 58.34 189 THR A N 1
ATOM 1544 C CA . THR A 1 189 ? -1.428 -1.762 22.991 1.00 58.34 189 THR A CA 1
ATOM 1545 C C . THR A 1 189 ? -1.888 -3.137 22.509 1.00 58.34 189 THR A C 1
ATOM 1547 O O . THR A 1 189 ? -2.450 -3.231 21.416 1.00 58.34 189 THR A O 1
ATOM 1550 N N . PRO A 1 190 ? -1.683 -4.220 23.285 1.00 59.88 190 PRO A N 1
ATOM 1551 C CA . PRO A 1 190 ? -2.123 -5.548 22.879 1.00 59.88 190 PRO A CA 1
ATOM 1552 C C . PRO A 1 190 ? -3.633 -5.599 22.651 1.00 59.88 190 PRO A C 1
ATOM 1554 O O . PRO A 1 190 ? -4.397 -4.963 23.379 1.00 59.88 190 PRO A O 1
ATOM 1557 N N . HIS A 1 191 ? -4.070 -6.437 21.707 1.00 58.28 191 HIS A N 1
ATOM 1558 C CA . HIS A 1 191 ? -5.483 -6.573 21.338 1.00 58.28 191 HIS A CA 1
ATOM 1559 C C . HIS A 1 191 ? -6.422 -6.802 22.542 1.00 58.28 191 HIS A C 1
ATOM 1561 O O . HIS A 1 191 ? -7.504 -6.230 22.602 1.00 58.28 191 HIS A O 1
ATOM 1567 N N . GLY A 1 192 ? -6.006 -7.579 23.550 1.00 62.41 192 GLY A N 1
ATOM 1568 C CA . GLY A 1 192 ? -6.818 -7.792 24.758 1.00 62.41 192 GLY A CA 1
ATOM 1569 C C . GLY A 1 192 ? -7.028 -6.525 25.601 1.00 62.41 192 GLY A C 1
ATOM 1570 O O . GLY A 1 192 ? -8.132 -6.282 26.080 1.00 62.41 192 GLY A O 1
ATOM 1571 N N . VAL A 1 193 ? -5.992 -5.688 25.741 1.00 67.38 193 VAL A N 1
ATOM 1572 C CA . VAL A 1 193 ? -6.074 -4.404 26.467 1.00 67.38 193 VAL A CA 1
ATOM 1573 C C . VAL A 1 193 ? -6.970 -3.433 25.709 1.00 67.38 193 VAL A C 1
ATOM 1575 O O . VAL A 1 193 ? -7.802 -2.749 26.294 1.00 67.38 193 VAL A O 1
ATOM 1578 N N . PHE A 1 194 ? -6.837 -3.429 24.389 1.00 64.00 194 PHE A N 1
ATOM 1579 C CA . PHE A 1 194 ? -7.664 -2.645 23.494 1.00 64.00 194 PHE A CA 1
ATOM 1580 C C . PHE A 1 194 ? -9.155 -2.982 23.610 1.00 64.00 194 PHE A C 1
ATOM 1582 O O . PHE A 1 194 ? -9.979 -2.076 23.749 1.00 64.00 194 PHE A O 1
ATOM 1589 N N . VAL A 1 195 ? -9.504 -4.275 23.580 1.00 63.12 195 VAL A N 1
ATOM 1590 C CA . VAL A 1 195 ? -10.898 -4.710 23.717 1.00 63.12 195 VAL A CA 1
ATOM 1591 C C . VAL A 1 195 ? -11.426 -4.219 25.054 1.00 63.12 195 VAL A C 1
ATOM 1593 O O . VAL A 1 195 ? -12.435 -3.524 25.063 1.00 63.12 195 VAL A O 1
ATOM 1596 N N . LEU A 1 196 ? -10.690 -4.468 26.143 1.00 71.31 196 LEU A N 1
ATOM 1597 C CA . LEU A 1 196 ? -11.050 -4.031 27.491 1.00 71.31 196 LEU A CA 1
ATOM 1598 C C . LEU A 1 196 ? -11.308 -2.518 27.575 1.00 71.31 196 LEU A C 1
ATOM 1600 O O . LEU A 1 196 ? -12.348 -2.104 28.082 1.00 71.31 196 LEU A O 1
ATOM 1604 N N . MET A 1 197 ? -10.398 -1.689 27.054 1.00 70.62 197 MET A N 1
ATOM 1605 C CA . MET A 1 197 ? -10.568 -0.231 27.036 1.00 70.62 197 MET A CA 1
ATOM 1606 C C . MET A 1 197 ? -11.806 0.187 26.239 1.00 70.62 197 MET A C 1
ATOM 1608 O O . MET A 1 197 ? -12.560 1.049 26.693 1.00 70.62 197 MET A O 1
ATOM 1612 N N . SER A 1 198 ? -12.045 -0.462 25.096 1.00 67.12 198 SER A N 1
ATOM 1613 C CA . SER A 1 198 ? -13.238 -0.220 24.281 1.00 67.12 198 SER A CA 1
ATOM 1614 C C . SER A 1 198 ? -14.515 -0.557 25.055 1.00 67.12 198 SER A C 1
ATOM 1616 O O . SER A 1 198 ? -15.496 0.177 24.984 1.00 67.12 198 SER A O 1
ATOM 1618 N N . GLU A 1 199 ? -14.520 -1.645 25.837 1.00 70.94 199 GLU A N 1
ATOM 1619 C CA . GLU A 1 199 ? -15.686 -2.016 26.651 1.00 70.94 199 GLU A CA 1
ATOM 1620 C C . GLU A 1 199 ? -15.943 -1.017 27.779 1.00 70.94 199 GLU A C 1
ATOM 1622 O O . GLU A 1 199 ? -17.094 -0.646 28.013 1.00 70.94 199 GLU A O 1
ATOM 1627 N N . ILE A 1 200 ? -14.883 -0.575 28.461 1.00 77.00 200 ILE A N 1
ATOM 1628 C CA . ILE A 1 200 ? -14.977 0.400 29.552 1.00 77.00 200 ILE A CA 1
ATOM 1629 C C . ILE A 1 200 ? -15.565 1.712 29.028 1.00 77.00 200 ILE A C 1
ATOM 1631 O O . ILE A 1 200 ? -16.523 2.227 29.606 1.00 77.00 200 ILE A O 1
ATOM 1635 N N . ILE A 1 201 ? -15.030 2.221 27.915 1.00 76.44 201 ILE A N 1
ATOM 1636 C CA . ILE A 1 201 ? -15.460 3.493 27.323 1.00 76.44 201 ILE A CA 1
ATOM 1637 C C . ILE A 1 201 ? -16.883 3.387 26.777 1.00 76.44 201 ILE A C 1
ATOM 1639 O O . ILE A 1 201 ? -17.712 4.240 27.090 1.00 76.44 201 ILE A O 1
ATOM 1643 N N . ALA A 1 202 ? -17.211 2.314 26.051 1.00 75.44 202 ALA A N 1
ATOM 1644 C CA . ALA A 1 202 ? -18.570 2.098 25.561 1.00 75.44 202 ALA A CA 1
ATOM 1645 C C . ALA A 1 202 ? -19.595 2.040 26.702 1.00 75.44 202 ALA A C 1
ATOM 1647 O O . ALA A 1 202 ? -20.660 2.644 26.624 1.00 75.44 202 ALA A O 1
ATOM 1648 N N . ASN A 1 203 ? -19.273 1.344 27.797 1.00 79.25 203 ASN A N 1
ATOM 1649 C CA . ASN A 1 203 ? -20.166 1.260 28.949 1.00 79.25 203 ASN A CA 1
ATOM 1650 C C . ASN A 1 203 ? -20.299 2.598 29.694 1.00 79.25 203 ASN A C 1
ATOM 1652 O O . ASN A 1 203 ? -21.367 2.876 30.238 1.00 79.25 203 ASN A O 1
ATOM 1656 N N . HIS A 1 204 ? -19.245 3.417 29.729 1.00 81.31 204 HIS A N 1
ATOM 1657 C CA . HIS A 1 204 ? -19.292 4.750 30.329 1.00 81.31 204 HIS A CA 1
ATOM 1658 C C . HIS A 1 204 ? -20.179 5.708 29.520 1.00 81.31 204 HIS A C 1
ATOM 1660 O O . HIS A 1 204 ? -20.984 6.430 30.100 1.00 81.31 204 HIS A O 1
ATOM 1666 N N . LEU A 1 205 ? -20.085 5.656 28.189 1.00 77.94 205 LEU A N 1
ATOM 1667 C CA . LEU A 1 205 ? -20.779 6.567 27.273 1.00 77.94 205 LEU A CA 1
ATOM 1668 C C . LEU A 1 205 ? -22.166 6.082 26.826 1.00 77.94 205 LEU A C 1
ATOM 1670 O O . LEU A 1 205 ? -22.838 6.771 26.067 1.00 77.94 205 LEU A O 1
ATOM 1674 N N . LYS A 1 206 ? -22.635 4.916 27.283 1.00 78.25 206 LYS A N 1
ATOM 1675 C CA . LYS A 1 206 ? -23.897 4.305 26.813 1.00 78.25 206 LYS A CA 1
ATOM 1676 C C . LYS A 1 206 ? -25.160 5.154 27.021 1.00 78.25 206 LYS A C 1
ATOM 1678 O O . LYS A 1 206 ? -26.178 4.875 26.401 1.00 78.25 206 LYS A O 1
ATOM 1683 N N . ASN A 1 207 ? -25.108 6.131 27.927 1.00 79.56 207 ASN A N 1
ATOM 1684 C CA . ASN A 1 207 ? -26.227 7.022 28.244 1.00 79.56 207 ASN A CA 1
ATOM 1685 C C . ASN A 1 207 ? -26.068 8.418 27.621 1.00 79.56 207 ASN A C 1
ATOM 1687 O O . ASN A 1 207 ? -26.954 9.255 27.783 1.00 79.56 207 ASN A O 1
ATOM 1691 N N . GLU A 1 208 ? -24.948 8.680 26.946 1.00 80.31 208 GLU A N 1
ATOM 1692 C CA . GLU A 1 208 ? -24.718 9.946 26.260 1.00 80.31 208 GLU A CA 1
ATOM 1693 C C . GLU A 1 208 ? -25.542 10.013 24.973 1.00 80.31 208 GLU A C 1
ATOM 1695 O O . GLU A 1 208 ? -25.718 9.022 24.256 1.00 80.31 208 GLU A O 1
ATOM 1700 N N . VAL A 1 209 ? -26.052 11.203 24.665 1.00 79.75 209 VAL A N 1
ATOM 1701 C CA . VAL A 1 209 ? -26.859 11.423 23.464 1.00 79.75 209 VAL A CA 1
ATOM 1702 C C . VAL A 1 209 ? -25.927 11.687 22.288 1.00 79.75 209 VAL A C 1
ATOM 1704 O O . VAL A 1 209 ? -25.361 12.770 22.156 1.00 79.75 209 VAL A O 1
ATOM 1707 N N . ILE A 1 210 ? -25.791 10.702 21.400 1.00 79.31 210 ILE A N 1
ATOM 1708 C CA . ILE A 1 210 ? -25.105 10.896 20.119 1.00 79.31 210 ILE A CA 1
ATOM 1709 C C . ILE A 1 210 ? -26.054 11.665 19.179 1.00 79.31 210 ILE A C 1
ATOM 1711 O O . ILE A 1 210 ? -27.202 11.238 19.011 1.00 79.31 210 ILE A O 1
ATOM 1715 N N . PRO A 1 211 ? -25.616 12.770 18.544 1.00 84.75 211 PRO A N 1
ATOM 1716 C CA . PRO A 1 211 ? -26.444 13.514 17.598 1.00 84.75 211 PRO A CA 1
ATOM 1717 C C . PRO A 1 211 ? -27.015 12.617 16.490 1.00 84.75 211 PRO A C 1
ATOM 1719 O O . PRO A 1 211 ? -26.312 11.783 15.919 1.00 84.75 211 PRO A O 1
ATOM 1722 N N . GLN A 1 212 ? -28.295 12.800 16.153 1.00 80.06 212 GLN A N 1
ATOM 1723 C CA . GLN A 1 212 ? -28.998 11.951 15.176 1.00 80.06 212 GLN A CA 1
ATOM 1724 C C . GLN A 1 212 ? -28.364 11.987 13.782 1.00 80.06 212 GLN A C 1
ATOM 1726 O O . GLN A 1 212 ? -28.341 10.979 13.080 1.00 80.06 212 GLN A O 1
ATOM 1731 N N . GLU A 1 213 ? -27.808 13.131 13.393 1.00 80.31 213 GLU A N 1
ATOM 1732 C CA . GLU A 1 213 ? -27.043 13.288 12.154 1.00 80.31 213 GLU A CA 1
ATOM 1733 C C . GLU A 1 213 ? -25.786 12.408 12.129 1.00 80.31 213 GLU A C 1
ATOM 1735 O O . GLU A 1 213 ? -25.530 11.736 11.133 1.00 80.31 213 GLU A O 1
ATOM 1740 N N . VAL A 1 214 ? -25.068 12.307 13.252 1.00 77.69 214 VAL A N 1
ATOM 1741 C CA . VAL A 1 214 ? -23.894 11.437 13.398 1.00 77.69 214 VAL A CA 1
ATOM 1742 C C . VAL A 1 214 ? -24.310 9.968 13.346 1.00 77.69 214 VAL A C 1
ATOM 1744 O O . VAL A 1 214 ? -23.690 9.180 12.634 1.00 77.69 214 VAL A O 1
ATOM 1747 N N . ILE A 1 215 ? -25.400 9.591 14.028 1.00 79.06 215 ILE A N 1
ATOM 1748 C CA . ILE A 1 215 ? -25.950 8.225 13.966 1.00 79.06 215 ILE A CA 1
ATOM 1749 C C . ILE A 1 215 ? -26.331 7.864 12.526 1.00 79.06 215 ILE A C 1
ATOM 1751 O O . ILE A 1 215 ? -26.019 6.764 12.067 1.00 79.06 215 ILE A O 1
ATOM 1755 N N . LYS A 1 216 ? -26.987 8.780 11.806 1.00 81.38 216 LYS A N 1
ATOM 1756 C CA . LYS A 1 216 ? -27.383 8.577 10.411 1.00 81.38 216 LYS A CA 1
ATOM 1757 C C . LYS A 1 216 ? -26.161 8.335 9.527 1.00 81.38 216 LYS A C 1
ATOM 1759 O O . LYS A 1 216 ? -26.152 7.350 8.796 1.00 81.38 216 LYS A O 1
ATOM 1764 N N . SER A 1 217 ? -25.115 9.148 9.667 1.00 77.50 217 SER A N 1
ATOM 1765 C CA . SER A 1 217 ? -23.866 8.974 8.921 1.00 77.50 217 SER A CA 1
ATOM 1766 C C . SER A 1 217 ? -23.147 7.666 9.264 1.00 77.50 217 SER A C 1
ATOM 1768 O O . SER A 1 217 ? -22.647 6.980 8.379 1.00 77.50 217 SER A O 1
ATOM 1770 N N . ILE A 1 218 ? -23.144 7.266 10.540 1.00 74.75 218 ILE A N 1
ATOM 1771 C CA . ILE A 1 218 ? -22.582 5.986 11.004 1.00 74.75 218 ILE A CA 1
ATOM 1772 C C . ILE A 1 218 ? -23.337 4.782 10.418 1.00 74.75 218 ILE A C 1
ATOM 1774 O O . ILE A 1 218 ? -22.729 3.741 10.170 1.00 74.75 218 ILE A O 1
ATOM 1778 N N . LYS A 1 219 ? -24.655 4.892 10.220 1.00 76.12 219 LYS A N 1
ATOM 1779 C CA . LYS A 1 219 ? -25.491 3.819 9.658 1.00 76.12 219 LYS A CA 1
ATOM 1780 C C . LYS A 1 219 ? -25.517 3.801 8.123 1.00 76.12 219 LYS A C 1
ATOM 1782 O O . LYS A 1 219 ? -25.977 2.817 7.555 1.00 76.12 219 LYS A O 1
ATOM 1787 N N . ASP A 1 220 ? -25.035 4.848 7.461 1.00 75.00 220 ASP A N 1
ATOM 1788 C CA . ASP A 1 220 ? -24.980 4.931 6.004 1.00 75.00 220 ASP A CA 1
ATOM 1789 C C . ASP A 1 220 ? -23.696 4.284 5.464 1.00 75.00 220 ASP A C 1
ATOM 1791 O O . ASP A 1 220 ? -22.603 4.835 5.590 1.00 75.00 220 ASP A O 1
ATOM 1795 N N . TYR A 1 221 ? -23.816 3.102 4.861 1.00 70.38 221 TYR A N 1
ATOM 1796 C CA . TYR A 1 221 ? -22.683 2.355 4.300 1.00 70.38 221 TYR A CA 1
ATOM 1797 C C . TYR A 1 221 ? -22.069 3.000 3.046 1.00 70.38 221 TYR A C 1
ATOM 1799 O O . TYR A 1 221 ? -20.972 2.614 2.654 1.00 70.38 221 TYR A O 1
ATOM 1807 N N . SER A 1 222 ? -22.730 3.989 2.432 1.00 66.12 222 SER A N 1
ATOM 1808 C CA . SER A 1 222 ? -22.159 4.754 1.313 1.00 66.12 222 SER A CA 1
ATOM 1809 C C . SER A 1 222 ? -21.169 5.833 1.761 1.00 66.12 222 SER A C 1
ATOM 1811 O O . SER A 1 222 ? -20.408 6.349 0.945 1.00 66.12 222 SER A O 1
ATOM 1813 N N . ILE A 1 223 ? -21.153 6.162 3.056 1.00 65.12 223 ILE A N 1
ATOM 1814 C CA . ILE A 1 223 ? -20.275 7.186 3.624 1.00 65.12 223 ILE A CA 1
ATOM 1815 C C . ILE A 1 223 ? -18.996 6.534 4.139 1.00 65.12 223 ILE A C 1
ATOM 1817 O O . ILE A 1 223 ? -19.043 5.725 5.065 1.00 65.12 223 ILE A O 1
ATOM 1821 N N . GLU A 1 224 ? -17.841 6.932 3.608 1.00 61.09 224 GLU A N 1
ATOM 1822 C CA . GLU A 1 224 ? -16.545 6.545 4.169 1.00 61.09 224 GLU A CA 1
ATOM 1823 C C . GLU A 1 224 ? -16.321 7.209 5.539 1.00 61.09 224 GLU A C 1
ATOM 1825 O O . GLU A 1 224 ? -16.402 8.429 5.690 1.00 61.09 224 GLU A O 1
ATOM 1830 N N . LYS A 1 225 ? -16.025 6.403 6.558 1.00 67.19 225 LYS A N 1
ATOM 1831 C CA . LYS A 1 225 ? -15.832 6.831 7.947 1.00 67.19 225 LYS A CA 1
ATOM 1832 C C . LYS A 1 225 ? -14.360 6.728 8.293 1.00 67.19 225 LYS A C 1
ATOM 1834 O O . LYS A 1 225 ? -13.809 5.632 8.345 1.00 67.19 225 LYS A O 1
ATOM 1839 N N . TRP A 1 226 ? -13.739 7.866 8.558 1.00 57.88 226 TRP A N 1
ATOM 1840 C CA . TRP A 1 226 ? -12.328 7.961 8.910 1.00 57.88 226 TRP A CA 1
ATOM 1841 C C . TRP A 1 226 ? -12.197 8.193 10.410 1.00 57.88 226 TRP A C 1
ATOM 1843 O O . TRP A 1 226 ? -12.662 9.205 10.928 1.00 57.88 226 TRP A O 1
ATOM 1853 N N . VAL A 1 227 ? -11.589 7.246 11.118 1.00 57.66 227 VAL A N 1
ATOM 1854 C CA . VAL A 1 227 ? -11.484 7.273 12.585 1.00 57.66 227 VAL A CA 1
ATOM 1855 C C . VAL A 1 227 ? -10.081 6.912 13.035 1.00 57.66 227 VAL A C 1
ATOM 1857 O O . VAL A 1 227 ? -9.401 6.160 12.342 1.00 57.66 227 VAL A O 1
ATOM 1860 N N . PHE A 1 228 ? -9.645 7.427 14.185 1.00 53.19 228 PHE A N 1
ATOM 1861 C CA . PHE A 1 228 ? -8.289 7.232 14.696 1.00 53.19 228 PHE A CA 1
ATOM 1862 C C . PHE A 1 228 ? -7.924 5.755 14.756 1.00 53.19 228 PHE A C 1
ATOM 1864 O O . PHE A 1 228 ? -6.889 5.368 14.224 1.00 53.19 228 PHE A O 1
ATOM 1871 N N . ASN A 1 229 ? -8.798 4.897 15.274 1.00 60.56 229 ASN A N 1
ATOM 1872 C CA . ASN A 1 229 ? -8.622 3.455 15.196 1.00 60.56 229 ASN A CA 1
ATOM 1873 C C . ASN A 1 229 ? -9.911 2.748 14.739 1.00 60.56 229 ASN A C 1
ATOM 1875 O O . ASN A 1 229 ? -10.814 2.475 15.517 1.00 60.56 229 ASN A O 1
ATOM 1879 N N . ALA A 1 230 ? -9.999 2.356 13.464 1.00 62.06 230 ALA A N 1
ATOM 1880 C CA . ALA A 1 230 ? -11.236 1.766 12.923 1.00 62.06 230 ALA A CA 1
ATOM 1881 C C . ALA A 1 230 ? -11.764 0.558 13.701 1.00 62.06 230 ALA A C 1
ATOM 1883 O O . ALA A 1 230 ? -12.975 0.373 13.789 1.00 62.06 230 ALA A O 1
ATOM 1884 N N . ASN A 1 231 ? -10.892 -0.236 14.323 1.00 59.16 231 ASN A N 1
ATOM 1885 C CA . ASN A 1 231 ? -11.344 -1.314 15.189 1.00 59.16 231 ASN A CA 1
ATOM 1886 C C . ASN A 1 231 ? -11.909 -0.785 16.522 1.00 59.16 231 ASN A C 1
ATOM 1888 O O . ASN A 1 231 ? -12.891 -1.341 17.009 1.00 59.16 231 ASN A O 1
ATOM 1892 N N . PHE A 1 232 ? -11.317 0.254 17.119 1.00 65.69 232 PHE A N 1
ATOM 1893 C CA . PHE A 1 232 ? -11.660 0.736 18.461 1.00 65.69 232 PHE A CA 1
ATOM 1894 C C . PHE A 1 232 ? -12.992 1.461 18.414 1.00 65.69 232 PHE A C 1
ATOM 1896 O O . PHE A 1 232 ? -13.951 1.061 19.072 1.00 65.69 232 PHE A O 1
ATOM 1903 N N . GLU A 1 233 ? -13.077 2.487 17.569 1.00 70.62 233 GLU A N 1
ATOM 1904 C CA . GLU A 1 233 ? -14.269 3.305 17.415 1.00 70.62 233 GLU A CA 1
ATOM 1905 C C . GLU A 1 233 ? -15.461 2.454 16.963 1.00 70.62 233 GLU A C 1
ATOM 1907 O O . GLU A 1 233 ? -16.556 2.612 17.502 1.00 70.62 233 GLU A O 1
ATOM 1912 N N . ARG A 1 234 ? -15.256 1.475 16.068 1.00 73.44 234 ARG A N 1
ATOM 1913 C CA . ARG A 1 234 ? -16.321 0.552 15.645 1.00 73.44 234 ARG A CA 1
ATOM 1914 C C . ARG A 1 234 ? -16.814 -0.323 16.791 1.00 73.44 234 ARG A C 1
ATOM 1916 O O . ARG A 1 234 ? -18.024 -0.504 16.921 1.00 73.44 234 ARG A O 1
ATOM 1923 N N . VAL A 1 235 ? -15.922 -0.873 17.619 1.00 69.12 235 VAL A N 1
ATOM 1924 C CA . VAL A 1 235 ? -16.312 -1.696 18.779 1.00 69.12 235 VAL A CA 1
ATOM 1925 C C . VAL A 1 235 ? -17.041 -0.846 19.818 1.00 69.12 235 VAL A C 1
ATOM 1927 O O . VAL A 1 235 ? -18.094 -1.264 20.305 1.00 69.12 235 VAL A O 1
ATOM 1930 N N . CYS A 1 236 ? -16.535 0.354 20.106 1.00 73.88 236 CYS A N 1
ATOM 1931 C CA . CYS A 1 236 ? -17.176 1.302 21.011 1.00 73.88 236 CYS A CA 1
ATOM 1932 C C . CYS A 1 236 ? -18.589 1.659 20.535 1.00 73.88 236 CYS A C 1
ATOM 1934 O O . CYS A 1 236 ? -19.556 1.474 21.270 1.00 73.88 236 CYS A O 1
ATOM 1936 N N . LEU A 1 237 ? -18.728 2.090 19.280 1.00 75.62 237 LEU A N 1
ATOM 1937 C CA . LEU A 1 237 ? -20.006 2.520 18.713 1.00 75.62 237 LEU A CA 1
ATOM 1938 C C . LEU A 1 237 ? -20.985 1.365 18.518 1.00 75.62 237 LEU A C 1
ATOM 1940 O O . LEU A 1 237 ? -22.172 1.538 18.776 1.00 75.62 237 LEU A O 1
ATOM 1944 N N . SER A 1 238 ? -20.511 0.176 18.135 1.00 73.94 238 SER A N 1
ATOM 1945 C CA . SER A 1 238 ? -21.373 -1.010 18.038 1.00 73.94 238 SER A CA 1
ATOM 1946 C C . SER A 1 238 ? -22.013 -1.341 19.385 1.00 73.94 238 SER A C 1
ATOM 1948 O O . SER A 1 238 ? -23.187 -1.697 19.456 1.00 73.94 238 SER A O 1
ATOM 1950 N N . LYS A 1 239 ? -21.249 -1.186 20.473 1.00 73.50 239 LYS A N 1
ATOM 1951 C CA . LYS A 1 239 ? -21.737 -1.418 21.833 1.00 73.50 239 LYS A CA 1
ATOM 1952 C C . LYS A 1 239 ? -22.638 -0.293 22.336 1.00 73.50 239 LYS A C 1
ATOM 1954 O O . LYS A 1 239 ? -23.678 -0.600 22.908 1.00 73.50 239 LYS A O 1
ATOM 1959 N N . CYS A 1 240 ? -22.293 0.972 22.091 1.00 74.00 240 CYS A N 1
ATOM 1960 C CA . CYS A 1 240 ? -23.149 2.106 22.457 1.00 74.00 240 CYS A CA 1
ATOM 1961 C C . CYS A 1 240 ? -24.500 2.074 21.726 1.00 74.00 240 CYS A C 1
ATOM 1963 O O . CYS A 1 240 ? -25.519 2.426 22.308 1.00 74.00 240 CYS A O 1
ATOM 1965 N N . LEU A 1 241 ? -24.519 1.635 20.464 1.00 75.56 241 LEU A N 1
ATOM 1966 C CA . LEU A 1 241 ? -25.723 1.596 19.628 1.00 75.56 241 LEU A CA 1
ATOM 1967 C C . LEU A 1 241 ? -26.477 0.257 19.691 1.00 75.56 241 LEU A C 1
ATOM 1969 O O . LEU A 1 241 ? -27.542 0.143 19.089 1.00 75.56 241 LEU A O 1
ATOM 1973 N N . GLY A 1 242 ? -25.936 -0.755 20.379 1.00 70.94 242 GLY A N 1
ATOM 1974 C CA . GLY A 1 242 ? -26.552 -2.082 20.504 1.00 70.94 242 GLY A CA 1
ATOM 1975 C C . GLY A 1 242 ? -26.632 -2.889 19.199 1.00 70.94 242 GLY A C 1
ATOM 1976 O O . GLY A 1 242 ? -27.387 -3.854 19.123 1.00 70.94 242 GLY A O 1
ATOM 1977 N N . GLU A 1 243 ? -25.867 -2.518 18.172 1.00 73.31 243 GLU A N 1
ATOM 1978 C CA . GLU A 1 243 ? -25.875 -3.138 16.842 1.00 73.31 243 GLU A CA 1
ATOM 1979 C C . GLU A 1 243 ? -24.431 -3.369 16.378 1.00 73.31 243 GLU A C 1
ATOM 1981 O O . GLU A 1 243 ? -23.637 -2.428 16.357 1.00 73.31 243 GLU A O 1
ATOM 1986 N N . TYR A 1 244 ? -24.083 -4.589 15.953 1.00 58.16 244 TYR A N 1
ATOM 1987 C CA . TYR A 1 244 ? -22.764 -4.861 15.368 1.00 58.16 244 TYR A CA 1
ATOM 1988 C C . TYR A 1 244 ? -22.624 -4.137 14.024 1.00 58.16 244 TYR A C 1
ATOM 1990 O O . TYR A 1 244 ? -23.469 -4.294 13.145 1.00 58.16 244 TYR A O 1
ATOM 1998 N N . LYS A 1 245 ? -21.569 -3.335 13.857 1.00 59.56 245 LYS A N 1
ATOM 1999 C CA . LYS A 1 245 ? -21.294 -2.623 12.602 1.00 59.56 245 LYS A CA 1
ATOM 2000 C C . LYS A 1 245 ? -20.310 -3.413 11.747 1.00 59.56 245 LYS A C 1
ATOM 2002 O O . LYS A 1 245 ? -19.249 -3.798 12.238 1.00 59.56 245 LYS A O 1
ATOM 2007 N N . GLU A 1 246 ? -20.664 -3.664 10.488 1.00 55.38 246 GLU A N 1
ATOM 2008 C CA . GLU A 1 246 ? -19.764 -4.283 9.507 1.00 55.38 246 GLU A CA 1
ATOM 2009 C C . GLU A 1 246 ? -18.567 -3.371 9.203 1.00 55.38 246 GLU A C 1
ATOM 2011 O O . GLU A 1 246 ? -18.590 -2.172 9.489 1.00 55.38 246 GLU A O 1
ATOM 2016 N N . ILE A 1 247 ? -17.483 -3.970 8.705 1.00 49.41 247 ILE A N 1
ATOM 2017 C CA . ILE A 1 247 ? -16.211 -3.276 8.455 1.00 49.41 247 ILE A CA 1
ATOM 2018 C C . ILE A 1 247 ? -16.273 -2.386 7.211 1.00 49.41 247 ILE A C 1
ATOM 2020 O O . ILE A 1 247 ? -15.527 -1.410 7.115 1.00 49.41 247 ILE A O 1
ATOM 2024 N N . ASP A 1 248 ? -17.185 -2.700 6.294 1.00 49.09 248 ASP A N 1
ATOM 2025 C CA . ASP A 1 248 ? -17.347 -1.988 5.038 1.00 49.09 248 ASP A CA 1
ATOM 2026 C C . ASP A 1 248 ? -17.693 -0.526 5.329 1.00 49.09 248 ASP A C 1
ATOM 2028 O O . ASP A 1 248 ? -18.595 -0.238 6.118 1.00 49.09 248 ASP A O 1
ATOM 2032 N N . SER A 1 249 ? -16.939 0.392 4.714 1.00 53.69 249 SER A N 1
ATOM 2033 C CA . SER A 1 249 ? -16.938 1.855 4.909 1.00 53.69 249 SER A CA 1
ATOM 2034 C C . SER A 1 249 ? -16.157 2.436 6.104 1.00 53.69 249 SER A C 1
ATOM 2036 O O . SER A 1 249 ? -16.156 3.656 6.247 1.00 53.69 249 SER A O 1
ATOM 2038 N N . TRP A 1 250 ? -15.458 1.647 6.934 1.00 54.97 250 TRP A N 1
ATOM 2039 C CA . TRP A 1 250 ? -14.618 2.169 8.034 1.00 54.97 250 TRP A CA 1
ATOM 2040 C C . TRP A 1 250 ? -13.120 2.126 7.711 1.00 54.97 250 TRP A C 1
ATOM 2042 O O . TRP A 1 250 ? -12.569 1.073 7.401 1.00 54.97 250 TRP A O 1
ATOM 2052 N N . TYR A 1 251 ? -12.441 3.262 7.869 1.00 52.09 251 TYR A N 1
ATOM 2053 C CA . TYR A 1 251 ? -11.023 3.443 7.562 1.00 52.09 251 TYR A CA 1
ATOM 2054 C C . TYR A 1 251 ? -10.263 3.976 8.779 1.00 52.09 251 TYR A C 1
ATOM 2056 O O . TYR A 1 251 ? -10.701 4.897 9.471 1.00 52.09 251 TYR A O 1
ATOM 2064 N N . CYS A 1 252 ? -9.108 3.372 9.056 1.00 53.69 252 CYS A N 1
ATOM 2065 C CA . CYS A 1 252 ? -8.284 3.693 10.214 1.00 53.69 252 CYS A CA 1
ATOM 2066 C C . CYS A 1 252 ? -7.287 4.806 9.875 1.00 53.69 252 CYS A C 1
ATOM 2068 O O . CYS A 1 252 ? -6.313 4.576 9.156 1.00 53.69 252 CYS A O 1
ATOM 2070 N N . SER A 1 253 ? -7.499 5.999 10.426 1.00 53.31 253 SER A N 1
ATOM 2071 C CA . SER A 1 253 ? -6.598 7.133 10.290 1.00 53.31 253 SER A CA 1
ATOM 2072 C C . SER A 1 253 ? -5.294 6.950 11.060 1.00 53.31 253 SER A C 1
ATOM 2074 O O . SER A 1 253 ? -4.358 7.643 10.713 1.00 53.31 253 SER A O 1
ATOM 2076 N N . MET A 1 254 ? -5.148 6.010 12.008 1.00 46.19 254 MET A N 1
ATOM 2077 C CA . MET A 1 254 ? -3.849 5.614 12.593 1.00 46.19 254 MET A CA 1
ATOM 2078 C C . MET A 1 254 ? -3.038 4.723 11.654 1.00 46.19 254 MET A C 1
ATOM 2080 O O . MET A 1 254 ? -1.836 4.917 11.536 1.00 46.19 254 MET A O 1
ATOM 2084 N N . VAL A 1 255 ? -3.678 3.779 10.957 1.00 48.88 255 VAL A N 1
ATOM 2085 C CA . VAL A 1 255 ? -3.022 2.982 9.904 1.00 48.88 255 VAL A CA 1
ATOM 2086 C C . VAL A 1 255 ? -2.592 3.923 8.790 1.00 48.88 255 VAL A C 1
ATOM 2088 O O . VAL A 1 255 ? -1.438 3.902 8.384 1.00 48.88 255 VAL A O 1
ATOM 2091 N N . TRP A 1 256 ? -3.480 4.831 8.389 1.00 45.88 256 TRP A N 1
ATOM 2092 C CA . TRP A 1 256 ? -3.141 5.917 7.485 1.00 45.88 256 TRP A CA 1
ATOM 2093 C C . TRP A 1 256 ? -2.040 6.819 8.051 1.00 45.88 256 TRP A C 1
ATOM 2095 O O . TRP A 1 256 ? -1.017 6.925 7.413 1.00 45.88 256 TRP A O 1
ATOM 2105 N N . SER A 1 257 ? -2.139 7.363 9.262 1.00 43.00 257 SER A N 1
ATOM 2106 C CA . SER A 1 257 ? -1.126 8.224 9.913 1.00 43.00 257 SER A CA 1
ATOM 2107 C C . SER A 1 257 ? 0.247 7.569 10.016 1.00 43.00 257 SER A C 1
ATOM 2109 O O . SER A 1 257 ? 1.269 8.221 9.817 1.00 43.00 257 SER A O 1
ATOM 2111 N N . ALA A 1 258 ? 0.276 6.274 10.314 1.00 45.50 258 ALA A N 1
ATOM 2112 C CA . ALA A 1 258 ? 1.501 5.501 10.362 1.00 45.50 258 ALA A CA 1
ATOM 2113 C C . ALA A 1 258 ? 2.065 5.201 8.972 1.00 45.50 258 ALA A C 1
ATOM 2115 O O . ALA A 1 258 ? 3.276 5.042 8.836 1.00 45.50 258 ALA A O 1
ATOM 2116 N N . TYR A 1 259 ? 1.208 5.154 7.950 1.00 47.16 259 TYR A N 1
ATOM 2117 C CA . TYR A 1 259 ? 1.631 5.119 6.559 1.00 47.16 259 TYR A CA 1
ATOM 2118 C C . TYR A 1 259 ? 2.076 6.483 6.037 1.00 47.16 259 TYR A C 1
ATOM 2120 O O . TYR A 1 259 ? 3.101 6.511 5.374 1.00 47.16 259 TYR A O 1
ATOM 2128 N N . LEU A 1 260 ? 1.424 7.587 6.428 1.00 42.12 260 LEU A N 1
ATOM 2129 C CA . LEU A 1 260 ? 1.747 9.001 6.151 1.00 42.12 260 LEU A CA 1
ATOM 2130 C C . LEU A 1 260 ? 3.096 9.464 6.720 1.00 42.12 260 LEU A C 1
ATOM 2132 O O . LEU A 1 260 ? 3.410 10.650 6.686 1.00 42.12 260 LEU A O 1
ATOM 2136 N N . GLY A 1 261 ? 3.893 8.556 7.286 1.00 38.78 261 GLY A N 1
ATOM 2137 C CA . GLY A 1 261 ? 5.206 8.883 7.817 1.00 38.78 261 GLY A CA 1
ATOM 2138 C C . GLY A 1 261 ? 5.169 9.907 8.950 1.00 38.78 261 GLY A C 1
ATOM 2139 O O . GLY A 1 261 ? 6.190 10.554 9.187 1.00 38.78 261 GLY A O 1
ATOM 2140 N N . LEU A 1 262 ? 4.044 10.059 9.669 1.00 33.81 262 LEU A N 1
ATOM 2141 C CA . LEU A 1 262 ? 4.059 10.818 10.916 1.00 33.81 262 LEU A CA 1
ATOM 2142 C C . LEU A 1 262 ? 5.081 10.134 11.830 1.00 33.81 262 LEU A C 1
ATOM 2144 O O . LEU A 1 262 ? 4.902 8.955 12.154 1.00 33.81 262 LEU A O 1
ATOM 2148 N N . PRO A 1 263 ? 6.184 10.815 12.199 1.00 30.31 263 PRO A N 1
ATOM 2149 C CA . PRO A 1 263 ? 7.223 10.198 12.996 1.00 30.31 263 PRO A CA 1
ATOM 2150 C C . PRO A 1 263 ? 6.580 9.691 14.279 1.00 30.31 263 PRO A C 1
ATOM 2152 O O . PRO A 1 263 ? 6.066 10.476 15.072 1.00 30.31 263 PRO A O 1
ATOM 2155 N N . LEU A 1 264 ? 6.636 8.380 14.494 1.00 38.28 264 LEU A N 1
ATOM 2156 C CA . LEU A 1 264 ? 6.234 7.731 15.741 1.00 38.28 264 LEU A CA 1
ATOM 2157 C C . LEU A 1 264 ? 7.159 8.113 16.917 1.00 38.28 264 LEU A C 1
ATOM 2159 O O . LEU A 1 264 ? 7.068 7.527 17.991 1.00 38.28 264 LEU A O 1
ATOM 2163 N N . SER A 1 265 ? 8.033 9.118 16.760 1.00 32.41 265 SER A N 1
ATOM 2164 C CA . SER A 1 265 ? 8.643 9.783 17.901 1.00 32.41 265 SER A CA 1
ATOM 2165 C C . SER A 1 265 ? 7.581 10.641 18.590 1.00 32.41 265 SER A C 1
ATOM 2167 O O . SER A 1 265 ? 7.078 11.624 18.044 1.00 32.41 265 SER A O 1
ATOM 2169 N N . PHE A 1 266 ? 7.255 10.274 19.829 1.00 31.86 266 PHE A N 1
ATOM 2170 C CA . PHE A 1 266 ? 6.354 11.007 20.726 1.00 31.86 266 PHE A CA 1
ATOM 2171 C C . PHE A 1 266 ? 6.621 12.529 20.806 1.00 31.86 266 PHE A C 1
ATOM 2173 O O . PHE A 1 266 ? 5.718 13.273 21.164 1.00 31.86 266 PHE A O 1
ATOM 2180 N N . GLU A 1 267 ? 7.802 13.018 20.407 1.00 30.59 267 GLU A N 1
ATOM 2181 C CA . GLU A 1 267 ? 8.117 14.454 20.309 1.00 30.59 267 GLU A CA 1
ATOM 2182 C C . GLU A 1 267 ? 7.255 15.233 19.296 1.00 30.59 267 GLU A C 1
ATOM 2184 O O . GLU A 1 267 ? 7.088 16.442 19.444 1.00 30.59 267 GLU A O 1
ATOM 2189 N N . ASN A 1 268 ? 6.690 14.583 18.271 1.00 30.78 268 ASN A N 1
ATOM 2190 C CA . ASN A 1 268 ? 5.871 15.267 17.257 1.00 30.78 268 ASN A CA 1
ATOM 2191 C C . ASN A 1 268 ? 4.358 15.034 17.409 1.00 30.78 268 ASN A C 1
ATOM 2193 O O . ASN A 1 268 ? 3.576 15.755 16.784 1.00 30.78 268 ASN A O 1
ATOM 2197 N N . GLN A 1 269 ? 3.925 14.101 18.267 1.00 34.19 269 GLN A N 1
ATOM 2198 C CA . GLN A 1 269 ? 2.499 13.885 18.550 1.00 34.19 269 GLN A CA 1
ATOM 2199 C C . GLN A 1 269 ? 1.850 15.106 19.231 1.00 34.19 269 GLN A C 1
ATOM 2201 O O . GLN A 1 269 ? 0.723 15.458 18.874 1.00 34.19 269 GLN A O 1
ATOM 2206 N N . GLU A 1 270 ? 2.586 15.837 20.080 1.00 28.12 270 GLU A N 1
ATOM 2207 C CA . GLU A 1 270 ? 2.122 17.096 20.701 1.00 28.12 270 GLU A CA 1
ATOM 2208 C C . GLU A 1 270 ? 1.743 18.180 19.674 1.00 28.12 270 GLU A C 1
ATOM 2210 O O . GLU A 1 270 ? 0.837 18.985 19.899 1.00 28.12 270 GLU A O 1
ATOM 2215 N N . LYS A 1 271 ? 2.393 18.209 18.503 1.00 30.52 271 LYS A N 1
ATOM 2216 C CA . LYS A 1 271 ? 2.091 19.210 17.465 1.00 30.52 271 LYS A CA 1
ATOM 2217 C C . LYS A 1 271 ? 0.839 18.868 16.658 1.00 30.52 271 LYS A C 1
ATOM 2219 O O . LYS A 1 271 ? 0.171 19.777 16.177 1.00 30.52 271 LYS A O 1
ATOM 2224 N N . SER A 1 272 ? 0.511 17.582 16.529 1.00 31.11 272 SER A N 1
ATOM 2225 C CA . SER A 1 272 ? -0.657 17.113 15.770 1.00 31.11 272 SER A CA 1
ATOM 2226 C C . SER A 1 272 ? -1.978 17.210 16.545 1.00 31.11 272 SER A C 1
ATOM 2228 O O . SER A 1 272 ? -3.002 17.525 15.942 1.00 31.11 272 SER A O 1
ATOM 2230 N N . GLN A 1 273 ? -1.964 17.057 17.876 1.00 29.58 273 GLN A N 1
ATOM 2231 C CA . GLN A 1 273 ? -3.159 17.283 18.708 1.00 29.58 273 GLN A CA 1
ATOM 2232 C C . GLN A 1 273 ? -3.668 18.731 18.615 1.00 29.58 273 GLN A C 1
ATOM 2234 O O . GLN A 1 273 ? -4.872 18.962 18.545 1.00 29.58 273 GLN A O 1
ATOM 2239 N N . ASN A 1 274 ? -2.759 19.696 18.456 1.00 30.14 274 ASN A N 1
ATOM 2240 C CA . ASN A 1 274 ? -3.098 21.111 18.283 1.00 30.14 274 ASN A CA 1
ATOM 2241 C C . ASN A 1 274 ? -3.880 21.439 16.990 1.00 30.14 274 ASN A C 1
ATOM 2243 O O . ASN A 1 274 ? -4.420 22.541 16.881 1.00 30.14 274 ASN A O 1
ATOM 2247 N N . TYR A 1 275 ? -3.930 20.531 16.006 1.00 29.69 275 TYR A N 1
ATOM 2248 C CA . TYR A 1 275 ? -4.707 20.721 14.773 1.00 29.69 275 TYR A CA 1
ATOM 2249 C C . TYR A 1 275 ? -6.148 20.210 14.884 1.00 29.69 275 TYR A C 1
ATOM 2251 O O . TYR A 1 275 ? -7.020 20.756 14.217 1.00 29.69 275 TYR A O 1
ATOM 2259 N N . ILE A 1 276 ? -6.405 19.206 15.727 1.00 31.16 276 ILE A N 1
ATOM 2260 C CA . ILE A 1 276 ? -7.751 18.647 15.937 1.00 31.16 276 ILE A CA 1
ATOM 2261 C C . ILE A 1 276 ? -8.529 19.482 16.967 1.00 31.16 276 ILE A C 1
ATOM 2263 O O . ILE A 1 276 ? -9.746 19.569 16.892 1.00 31.16 276 ILE A O 1
ATOM 2267 N N . GLU A 1 277 ? -7.842 20.181 17.873 1.00 28.58 277 GLU A N 1
ATOM 2268 C CA . GLU A 1 277 ? -8.475 21.064 18.866 1.00 28.58 277 GLU A CA 1
ATOM 2269 C C . GLU A 1 277 ? -8.852 22.466 18.334 1.00 28.58 277 GLU A C 1
ATOM 2271 O O . GLU A 1 277 ? -9.343 23.298 19.096 1.00 28.58 277 GLU A O 1
ATOM 2276 N N . LYS A 1 278 ? -8.621 22.767 17.045 1.00 29.14 278 LYS A N 1
ATOM 2277 C CA . LYS A 1 278 ? -8.875 24.101 16.452 1.00 29.14 278 LYS A CA 1
ATOM 2278 C C . LYS A 1 278 ? -9.899 24.140 15.308 1.00 29.14 278 LYS A C 1
ATOM 2280 O O . LYS A 1 278 ? -9.993 25.162 14.626 1.00 29.14 278 LYS A O 1
ATOM 2285 N N . THR A 1 279 ? -10.692 23.090 15.139 1.00 30.56 279 THR A N 1
ATOM 2286 C CA . THR A 1 279 ? -11.907 23.063 14.299 1.00 30.56 279 THR A CA 1
ATOM 2287 C C . THR A 1 279 ? -13.066 22.539 15.115 1.00 30.56 279 THR A C 1
ATOM 2289 O O . THR A 1 279 ? -14.169 23.104 14.969 1.00 30.56 279 THR A O 1
#

Sequence (279 aa):
MNKQQLASTIWESANQMRSKIEAREYKDFILGFIFYKYLSDKEVRFFKSKGLSQEDIISINEDDEEYAEYVRNNLGYFISYEHLFSTWIAKGGDFEIANVRDALSAFDSNIDSVYKKLFENIFKTLSGGLSKLGENAQKQTKAAKSLINLIKRIPMDGSQDYDVLGFVYEYLISMFATNDRKKVGEFYTPHGVFVLMSEIIANHLKNEVIPQEVIKSIKDYSIEKWVFNANFERVCLSKCLGEYKEIDSWYCSMVWSAYLGLPLSFENQEKSQNYIEKT